Protein AF-A0A855X4G8-F1 (afdb_monomer_lite)

Secondary structure (DSSP, 8-state):
-----------------------HHHHHHHTT-THHHHHHHHHHHIIIIITTTT-HHHHHHTHHHHHHHHHHHHH-----S-HHHHHHHHHHHHHHHHHHHHHHHHHHTT-HHHHHHHHHHHHHHHHHHHHHTS----HHHHHHHHHHHHIIIIITTTT-HHHHHHHHHHHHHHHHT--GGGS-GGGGGGHHHHHHHHHHHHHHHHHHHHHHHTT-HHHHHHHHHHHHHHHHHHHHHH-

Radius of gyration: 25.94 Å; chains: 1; bounding box: 51×77×65 Å

Foldseek 3Di:
DDDDDDDDDPPPPPPPPPDPPPQLQVLLVVLVNNLLVLLCVLLVCCVVPCLVVLVLVSLLVSLVVNLVSLPCLLPDDLPALAPVLSVQLVVLNVVLNVLSVQSSVCSVVSPSVSSNVSSVVNVVSSSSNSNSSHADDQPLLVQLLVLLCCLQVPCLVVVNLVSNLVSLVVNLVSLVPPALVSDDPQCVVVSVVCHVLSVVLNVLSVVLNVCSVVVVSVVNNVSSVVSNVSSVVCSSHGD

Structure (mmCIF, N/CA/C/O backbone):
data_AF-A0A855X4G8-F1
#
_entry.id   AF-A0A855X4G8-F1
#
loop_
_atom_site.group_PDB
_atom_site.id
_atom_site.type_symbol
_atom_site.label_atom_id
_atom_site.label_alt_id
_atom_site.label_comp_id
_atom_site.label_asym_id
_atom_site.label_entity_id
_atom_site.label_seq_id
_atom_site.pdbx_PDB_ins_code
_atom_site.Cartn_x
_atom_site.Cartn_y
_atom_site.Cartn_z
_atom_site.occupancy
_atom_site.B_iso_or_equiv
_atom_site.auth_seq_id
_atom_site.auth_comp_id
_atom_site.auth_asym_id
_atom_site.auth_atom_id
_atom_site.pdbx_PDB_model_num
ATOM 1 N N . MET A 1 1 ? -26.603 -63.959 -27.723 1.00 39.19 1 MET A N 1
ATOM 2 C CA . MET A 1 1 ? -25.574 -63.140 -28.404 1.00 39.19 1 MET A CA 1
ATOM 3 C C . MET A 1 1 ? -25.451 -61.810 -27.677 1.00 39.19 1 MET A C 1
ATOM 5 O O . MET A 1 1 ? -26.464 -61.212 -27.346 1.00 39.19 1 MET A O 1
ATOM 9 N N . ARG A 1 2 ? -24.208 -61.432 -27.360 1.00 42.81 2 ARG A N 1
ATOM 10 C CA . ARG A 1 2 ? -23.776 -60.269 -26.569 1.00 42.81 2 ARG A CA 1
ATOM 11 C C . ARG A 1 2 ? -24.293 -58.938 -27.126 1.00 42.81 2 ARG A C 1
ATOM 13 O O . ARG A 1 2 ? -24.128 -58.702 -28.318 1.00 42.81 2 ARG A O 1
ATOM 20 N N . LYS A 1 3 ? -24.734 -58.032 -26.250 1.00 38.62 3 LYS A N 1
ATOM 21 C CA . LYS A 1 3 ? -24.517 -56.584 -26.410 1.00 38.62 3 LYS A CA 1
ATOM 22 C C . LYS A 1 3 ? -24.150 -55.987 -25.047 1.00 38.62 3 LYS A C 1
ATOM 24 O O . LYS A 1 3 ? -25.019 -55.711 -24.230 1.00 38.62 3 LYS A O 1
ATOM 29 N N . LEU A 1 4 ? -22.841 -55.872 -24.805 1.00 41.84 4 LEU A N 1
ATOM 30 C CA . LEU A 1 4 ? -22.279 -54.967 -23.802 1.00 41.84 4 LEU A CA 1
ATOM 31 C C . LEU A 1 4 ? -22.589 -53.539 -24.265 1.00 41.84 4 LEU A C 1
ATOM 33 O O . LEU A 1 4 ? -22.224 -53.177 -25.381 1.00 41.84 4 LEU A O 1
ATOM 37 N N . VAL A 1 5 ? -23.223 -52.739 -23.416 1.00 51.28 5 VAL A N 1
ATOM 38 C CA . VAL A 1 5 ? -23.283 -51.284 -23.583 1.00 51.28 5 VAL A CA 1
ATOM 39 C C . VAL A 1 5 ? -22.256 -50.706 -22.614 1.00 51.28 5 VAL A C 1
ATOM 41 O O . VAL A 1 5 ? -22.483 -50.685 -21.407 1.00 51.28 5 VAL A O 1
ATOM 44 N N . LEU A 1 6 ? -21.089 -50.319 -23.138 1.00 42.28 6 LEU A N 1
ATOM 45 C CA . LEU A 1 6 ? -20.114 -49.509 -22.409 1.00 42.28 6 LEU A CA 1
ATOM 46 C C . LEU A 1 6 ? -20.655 -48.078 -22.328 1.00 42.28 6 LEU A C 1
ATOM 48 O O . LEU A 1 6 ? -20.776 -47.405 -23.350 1.00 42.28 6 LEU A O 1
ATOM 52 N N . LEU A 1 7 ? -20.953 -47.612 -21.117 1.00 48.22 7 LEU A N 1
ATOM 53 C CA . LEU A 1 7 ? -21.165 -46.198 -20.831 1.00 48.22 7 LEU A CA 1
ATOM 54 C C . LEU A 1 7 ? -19.794 -45.584 -20.514 1.00 48.22 7 LEU A C 1
ATOM 56 O O . LEU A 1 7 ? -19.242 -45.795 -19.435 1.00 48.22 7 LEU A O 1
ATOM 60 N N . ALA A 1 8 ? -19.212 -44.879 -21.481 1.00 46.09 8 ALA A N 1
ATOM 61 C CA . ALA A 1 8 ? -18.006 -44.089 -21.276 1.00 46.09 8 ALA A CA 1
ATOM 62 C C . ALA A 1 8 ? -18.388 -42.776 -20.575 1.00 46.09 8 ALA A C 1
ATOM 64 O O . ALA A 1 8 ? -19.015 -41.904 -21.175 1.00 46.09 8 ALA A O 1
ATOM 65 N N . ALA A 1 9 ? -18.035 -42.648 -19.296 1.00 44.41 9 ALA A N 1
ATOM 66 C CA . ALA A 1 9 ? -18.115 -41.387 -18.572 1.00 44.41 9 ALA A CA 1
ATOM 67 C C . ALA A 1 9 ? -16.980 -40.469 -19.051 1.00 44.41 9 ALA A C 1
ATOM 69 O O . ALA A 1 9 ? -15.808 -40.703 -18.758 1.00 44.41 9 ALA A O 1
ATOM 70 N N . LEU A 1 10 ? -17.334 -39.440 -19.822 1.00 41.75 10 LEU A N 1
ATOM 71 C CA . LEU A 1 10 ? -16.424 -38.372 -20.223 1.00 41.75 10 LEU A CA 1
ATOM 72 C C . LEU A 1 10 ? -16.211 -37.446 -19.011 1.00 41.75 10 LEU A C 1
ATOM 74 O O . LEU A 1 10 ? -17.025 -36.568 -18.732 1.00 41.75 10 LEU A O 1
ATOM 78 N N . LEU A 1 11 ? -15.138 -37.674 -18.252 1.00 44.59 11 LEU A N 1
ATOM 79 C CA . LEU A 1 11 ? -14.646 -36.734 -17.245 1.00 44.59 11 LEU A CA 1
ATOM 80 C C . LEU A 1 11 ? -14.023 -35.533 -17.967 1.00 44.59 11 LEU A C 1
ATOM 82 O O . LEU A 1 11 ? -12.874 -35.577 -18.401 1.00 44.59 11 LEU A O 1
ATOM 86 N N . VAL A 1 12 ? -14.797 -34.456 -18.113 1.00 48.25 12 VAL A N 1
ATOM 87 C CA . VAL A 1 12 ? -14.265 -33.136 -18.467 1.00 48.25 12 VAL A CA 1
ATOM 88 C C . VAL A 1 12 ? -13.626 -32.564 -17.206 1.00 48.25 12 VAL A C 1
ATOM 90 O O . VAL A 1 12 ? -14.283 -31.928 -16.385 1.00 48.25 12 VAL A O 1
ATOM 93 N N . SER A 1 13 ? -12.335 -32.832 -17.026 1.00 44.34 13 SER A N 1
ATOM 94 C CA . SER A 1 13 ? -11.512 -32.113 -16.058 1.00 44.34 13 SER A CA 1
ATOM 95 C C . SER A 1 13 ? -11.349 -30.678 -16.553 1.00 44.34 13 SER A C 1
ATOM 97 O O . SER A 1 13 ? -10.473 -30.391 -17.365 1.00 44.34 13 SER A O 1
ATOM 99 N N . ALA A 1 14 ? -12.216 -29.775 -16.095 1.00 40.50 14 ALA A N 1
ATOM 100 C CA . ALA A 1 14 ? -11.976 -28.346 -16.208 1.00 40.50 14 ALA A CA 1
ATOM 101 C C . ALA A 1 14 ? -10.773 -28.009 -15.320 1.00 40.50 14 ALA A C 1
ATOM 103 O O . ALA A 1 14 ? -10.888 -27.869 -14.103 1.00 40.50 14 ALA A O 1
ATOM 104 N N . THR A 1 15 ? -9.595 -27.929 -15.930 1.00 36.56 15 THR A N 1
ATOM 105 C CA . THR A 1 15 ? -8.430 -27.297 -15.324 1.00 36.56 15 THR A CA 1
ATOM 106 C C . THR A 1 15 ? -8.747 -25.813 -15.179 1.00 36.56 15 THR A C 1
ATOM 108 O O . THR A 1 15 ? -8.580 -25.035 -16.116 1.00 36.56 15 THR A O 1
ATOM 111 N N . VAL A 1 16 ? -9.252 -25.422 -14.011 1.00 37.56 16 VAL A N 1
ATOM 112 C CA . VAL A 1 16 ? -9.180 -24.034 -13.557 1.00 37.56 16 VAL A CA 1
ATOM 113 C C . VAL A 1 16 ? -7.691 -23.720 -13.455 1.00 37.56 16 VAL A C 1
ATOM 115 O O . VAL A 1 16 ? -7.006 -24.249 -12.579 1.00 37.56 16 VAL A O 1
ATOM 118 N N . SER A 1 17 ? -7.168 -22.943 -14.405 1.00 35.62 17 SER A N 1
ATOM 119 C CA . SER A 1 17 ? -5.805 -22.423 -14.329 1.00 35.62 17 SER A CA 1
ATOM 120 C C . SER A 1 17 ? -5.660 -21.637 -13.033 1.00 35.62 17 SER A C 1
ATOM 122 O O . SER A 1 17 ? -6.221 -20.557 -12.872 1.00 35.62 17 SER A O 1
ATOM 124 N N . ALA A 1 18 ? -4.893 -22.195 -12.105 1.00 38.06 18 ALA A N 1
ATOM 125 C CA . ALA A 1 18 ? -4.377 -21.494 -10.949 1.00 38.06 18 ALA A CA 1
ATOM 126 C C . ALA A 1 18 ? -3.293 -20.510 -11.417 1.00 38.06 18 ALA A C 1
ATOM 128 O O . ALA A 1 18 ? -2.121 -20.871 -11.447 1.00 38.06 18 ALA A O 1
ATOM 129 N N . ALA A 1 19 ? -3.684 -19.300 -11.831 1.00 33.72 19 ALA A N 1
ATOM 130 C CA . ALA A 1 19 ? -2.774 -18.163 -11.994 1.00 33.72 19 ALA A CA 1
ATOM 131 C C . ALA A 1 19 ? -3.510 -16.817 -12.168 1.00 33.72 19 ALA A C 1
ATOM 133 O O . ALA A 1 19 ? -3.112 -16.020 -13.009 1.00 33.72 19 ALA A O 1
ATOM 134 N N . ASP A 1 20 ? -4.514 -16.499 -11.346 1.00 36.12 20 ASP A N 1
ATOM 135 C CA . ASP A 1 20 ? -4.817 -15.081 -11.078 1.00 36.12 20 ASP A CA 1
ATOM 136 C C . ASP A 1 20 ? -3.791 -14.568 -10.056 1.00 36.12 20 ASP A C 1
ATOM 138 O O . ASP A 1 20 ? -4.084 -14.308 -8.890 1.00 36.12 20 ASP A O 1
ATOM 142 N N . LYS A 1 21 ? -2.523 -14.471 -10.477 1.00 49.56 21 LYS A N 1
ATOM 143 C CA . LYS A 1 21 ? -1.592 -13.564 -9.803 1.00 49.56 21 LYS A CA 1
ATOM 144 C C . LYS A 1 21 ? -2.014 -12.169 -10.233 1.00 49.56 21 LYS A C 1
ATOM 146 O O . LYS A 1 21 ? -1.670 -11.731 -11.325 1.00 49.56 21 LYS A O 1
ATOM 151 N N . GLN A 1 22 ? -2.820 -11.526 -9.397 1.00 66.31 22 GLN A N 1
ATOM 152 C CA . GLN A 1 22 ? -3.299 -10.169 -9.625 1.00 66.31 22 GLN A CA 1
ATOM 153 C C . GLN A 1 22 ? -2.109 -9.263 -9.963 1.00 66.31 22 GLN A C 1
ATOM 155 O O . GLN A 1 22 ? -1.150 -9.186 -9.192 1.00 66.31 22 GLN A O 1
ATOM 160 N N . CYS A 1 23 ? -2.132 -8.637 -11.141 1.00 79.94 23 CYS A N 1
ATOM 161 C CA . CYS A 1 23 ? -1.013 -7.827 -11.602 1.00 79.94 23 CYS A CA 1
ATOM 162 C C . CYS A 1 23 ? -0.837 -6.612 -10.670 1.00 79.94 23 CYS A C 1
ATOM 164 O O . CYS A 1 23 ? -1.822 -5.910 -10.408 1.00 79.94 23 CYS A O 1
ATOM 166 N N . PRO A 1 24 ? 0.386 -6.301 -10.194 1.00 83.62 24 PRO A N 1
ATOM 167 C CA . PRO A 1 24 ? 0.623 -5.133 -9.344 1.00 83.62 24 PRO A CA 1
ATOM 168 C C . PRO A 1 24 ? 0.144 -3.807 -9.956 1.00 83.62 24 PRO A C 1
ATOM 170 O O . PRO A 1 24 ? -0.175 -2.874 -9.218 1.00 83.62 24 PRO A O 1
ATOM 173 N N . SER A 1 25 ? 0.047 -3.711 -11.290 1.00 86.56 25 SER A N 1
ATOM 174 C CA . SER A 1 25 ? -0.511 -2.533 -11.964 1.00 86.56 25 SER A CA 1
ATOM 175 C C . SER A 1 25 ? -1.972 -2.279 -11.630 1.00 86.56 25 SER A C 1
ATOM 177 O O . SER A 1 25 ? -2.370 -1.129 -11.438 1.00 86.56 25 SER A O 1
ATOM 179 N N . ASP A 1 26 ? -2.764 -3.343 -11.557 1.00 84.69 26 ASP A N 1
ATOM 180 C CA . ASP A 1 26 ? -4.215 -3.254 -11.418 1.00 84.69 26 ASP A CA 1
ATOM 181 C C . ASP A 1 26 ? -4.573 -2.872 -9.984 1.00 84.69 26 ASP A C 1
ATOM 183 O O . ASP A 1 26 ? -5.440 -2.032 -9.744 1.00 84.69 26 ASP A O 1
ATOM 187 N N . GLU A 1 27 ? -3.832 -3.418 -9.022 1.00 82.88 27 GLU A N 1
ATOM 188 C CA . GLU A 1 27 ? -3.928 -3.035 -7.616 1.00 82.88 27 GLU A CA 1
ATOM 189 C C . GLU A 1 27 ? -3.458 -1.598 -7.376 1.00 82.88 27 GLU A C 1
ATOM 191 O O . GLU A 1 27 ? -4.126 -0.837 -6.671 1.00 82.88 27 GLU A O 1
ATOM 196 N N . ALA A 1 28 ? -2.361 -1.176 -8.011 1.00 85.19 28 ALA A N 1
ATOM 197 C CA . ALA A 1 28 ? -1.915 0.212 -7.946 1.00 85.19 28 ALA A CA 1
ATOM 198 C C . ALA A 1 28 ? -2.982 1.169 -8.510 1.00 85.19 28 ALA A C 1
ATOM 200 O O . ALA A 1 28 ? -3.261 2.211 -7.910 1.00 85.19 28 ALA A O 1
ATOM 201 N N . ALA A 1 29 ? -3.638 0.807 -9.617 1.00 85.50 29 ALA A N 1
ATOM 202 C CA . ALA A 1 29 ? -4.724 1.597 -10.189 1.00 85.50 29 ALA A CA 1
ATOM 203 C C . ALA A 1 29 ? -5.936 1.699 -9.247 1.00 85.50 29 ALA A C 1
ATOM 205 O O . ALA A 1 29 ? -6.449 2.803 -9.046 1.00 85.50 29 ALA A O 1
ATOM 206 N N . LYS A 1 30 ? -6.349 0.595 -8.605 1.00 82.19 30 LYS A N 1
ATOM 207 C CA . LYS A 1 30 ? -7.412 0.598 -7.577 1.00 82.19 30 LYS A CA 1
ATOM 208 C C . LYS A 1 30 ? -7.059 1.478 -6.376 1.00 82.19 30 LYS A C 1
ATOM 210 O O . LYS A 1 30 ? -7.939 2.123 -5.813 1.00 82.19 30 LYS A O 1
ATOM 215 N N . ALA A 1 31 ? -5.774 1.569 -6.032 1.00 79.19 31 ALA A N 1
ATOM 216 C CA . ALA A 1 31 ? -5.254 2.473 -5.008 1.00 79.19 31 ALA A CA 1
ATOM 217 C C . ALA A 1 31 ? -5.134 3.946 -5.470 1.00 79.19 31 ALA A C 1
ATOM 219 O O . ALA A 1 31 ? -4.582 4.778 -4.748 1.00 79.19 31 ALA A O 1
ATOM 220 N N . GLY A 1 32 ? -5.641 4.292 -6.659 1.00 82.44 32 GLY A N 1
ATOM 221 C CA . GLY A 1 32 ? -5.622 5.651 -7.206 1.00 82.44 32 GLY A CA 1
ATOM 222 C C . GLY A 1 32 ? -4.329 6.031 -7.935 1.00 82.44 32 GLY A C 1
ATOM 223 O O . GLY A 1 32 ? -4.154 7.197 -8.282 1.00 82.44 32 GLY A O 1
ATOM 224 N N . MET A 1 33 ? -3.437 5.072 -8.198 1.00 87.19 33 MET A N 1
ATOM 225 C CA . MET A 1 33 ? -2.152 5.266 -8.885 1.00 87.19 33 MET A CA 1
ATOM 226 C C . MET A 1 33 ? -2.242 4.823 -10.356 1.00 87.19 33 MET A C 1
ATOM 228 O O . MET A 1 33 ? -1.408 4.065 -10.853 1.00 87.19 33 MET A O 1
ATOM 232 N N . SER A 1 34 ? -3.269 5.298 -11.071 1.00 89.75 34 SER A N 1
ATOM 233 C CA . SER A 1 34 ? -3.576 4.895 -12.456 1.00 89.75 34 SER A CA 1
ATOM 234 C C . SER A 1 34 ? -2.446 5.069 -13.489 1.00 89.75 34 SER A C 1
ATOM 236 O O . SER A 1 34 ? -2.407 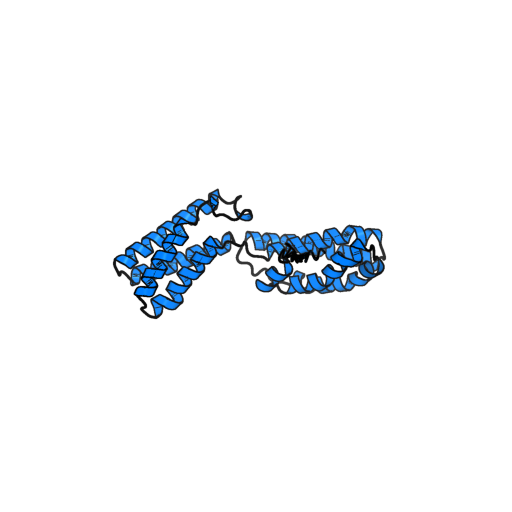4.263 -14.421 1.00 89.75 34 SER A O 1
ATOM 238 N N . PRO A 1 35 ? -1.476 6.005 -13.350 1.00 94.31 35 PRO A N 1
ATOM 239 C CA . PRO A 1 35 ? -0.315 6.057 -14.243 1.00 94.31 35 PRO A CA 1
ATOM 240 C C . PRO A 1 35 ? 0.503 4.761 -14.321 1.00 94.31 35 PRO A C 1
ATOM 242 O O . PRO A 1 35 ? 1.119 4.499 -15.349 1.00 94.31 35 PRO A O 1
ATOM 245 N N . ILE A 1 36 ? 0.507 3.942 -13.261 1.00 94.50 36 ILE A N 1
ATOM 246 C CA . ILE A 1 36 ? 1.210 2.651 -13.248 1.00 94.50 36 ILE A CA 1
ATOM 247 C C . ILE A 1 36 ? 0.586 1.680 -14.262 1.00 94.50 36 ILE A C 1
ATOM 249 O O . ILE A 1 36 ? 1.315 1.041 -15.017 1.00 94.50 36 ILE A O 1
ATOM 253 N N . ALA A 1 37 ? -0.747 1.614 -14.340 1.00 92.62 37 ALA A N 1
ATOM 254 C CA . ALA A 1 37 ? -1.442 0.783 -15.326 1.00 92.62 37 ALA A CA 1
ATOM 255 C C . ALA A 1 37 ? -1.180 1.249 -16.765 1.00 92.62 37 ALA A C 1
ATOM 257 O O . ALA A 1 37 ? -0.878 0.428 -17.624 1.00 92.62 37 ALA A O 1
ATOM 258 N N . GLY A 1 38 ? -1.172 2.564 -17.010 1.00 94.31 38 GLY A N 1
ATOM 259 C CA . GLY A 1 38 ? -0.862 3.106 -18.338 1.00 94.31 38 GLY A CA 1
ATOM 260 C C . GLY A 1 38 ? 0.559 2.782 -18.821 1.00 94.31 38 GLY A C 1
ATOM 261 O O . GLY A 1 38 ? 0.782 2.606 -20.015 1.00 94.31 38 GLY A O 1
ATOM 262 N N . PHE A 1 39 ? 1.532 2.651 -17.914 1.00 97.12 39 PHE A N 1
ATOM 263 C CA . PHE A 1 39 ? 2.854 2.141 -18.290 1.00 97.12 39 PHE A CA 1
ATOM 264 C C . PHE A 1 39 ? 2.827 0.639 -18.589 1.00 97.12 39 PHE A C 1
ATOM 266 O O . PHE A 1 39 ? 3.491 0.190 -19.526 1.00 97.12 39 PHE A O 1
ATOM 273 N N . HIS A 1 40 ? 2.043 -0.132 -17.826 1.00 96.38 40 HIS A N 1
ATOM 274 C CA . HIS A 1 40 ? 1.904 -1.568 -18.047 1.00 96.38 40 HIS A CA 1
ATOM 275 C C . HIS A 1 40 ? 1.389 -1.883 -19.459 1.00 96.38 40 HIS A C 1
ATOM 277 O O . HIS A 1 40 ? 1.939 -2.755 -20.122 1.00 96.38 40 HIS A O 1
ATOM 283 N N . GLU A 1 41 ? 0.422 -1.111 -19.963 1.00 95.88 41 GLU A N 1
ATOM 284 C CA . GLU A 1 41 ? -0.117 -1.244 -21.327 1.00 95.88 41 GLU A CA 1
ATOM 285 C C . GLU A 1 41 ? 0.964 -1.169 -22.423 1.00 95.88 41 GLU A C 1
ATOM 287 O O . GLU A 1 41 ? 0.833 -1.809 -23.467 1.00 95.88 41 GLU A O 1
ATOM 292 N N . VAL A 1 42 ? 2.050 -0.424 -22.185 1.00 97.19 42 VAL A N 1
ATOM 293 C CA . VAL A 1 42 ? 3.175 -0.288 -23.123 1.00 97.19 42 VAL A CA 1
ATOM 294 C C . VAL A 1 42 ? 4.213 -1.393 -22.931 1.00 97.19 42 VAL A C 1
ATOM 296 O O . VAL A 1 42 ? 4.702 -1.950 -23.912 1.00 97.19 42 VAL A O 1
ATOM 299 N N . ILE A 1 43 ? 4.573 -1.722 -21.687 1.00 96.94 43 ILE A N 1
ATOM 300 C CA . ILE A 1 43 ? 5.652 -2.683 -21.404 1.00 96.94 43 ILE A CA 1
ATOM 301 C C . ILE A 1 43 ? 5.195 -4.145 -21.514 1.00 96.94 43 ILE A C 1
ATOM 303 O O . ILE A 1 43 ? 5.996 -4.993 -21.901 1.00 96.94 43 ILE A O 1
ATOM 307 N N . ALA A 1 44 ? 3.923 -4.449 -21.238 1.00 95.88 44 ALA A N 1
ATOM 308 C CA . ALA A 1 44 ? 3.362 -5.800 -21.285 1.00 95.88 44 ALA A CA 1
ATOM 309 C C . ALA A 1 44 ? 3.560 -6.499 -22.642 1.00 95.88 44 ALA A C 1
ATOM 311 O O . ALA A 1 44 ? 4.103 -7.604 -22.649 1.00 95.88 44 ALA A O 1
ATOM 312 N N . PRO A 1 45 ? 3.203 -5.907 -23.804 1.00 97.38 45 PRO A N 1
ATOM 313 C CA . PRO A 1 45 ? 3.455 -6.550 -25.095 1.00 97.38 45 PRO A CA 1
ATOM 314 C C . PRO A 1 45 ? 4.952 -6.696 -25.404 1.00 97.38 45 PRO A C 1
ATOM 316 O O . PRO A 1 45 ? 5.347 -7.625 -26.111 1.00 97.38 45 PRO A O 1
ATOM 319 N N . LEU A 1 46 ? 5.809 -5.824 -24.861 1.00 97.56 46 LEU A N 1
ATOM 320 C CA . LEU A 1 46 ? 7.256 -5.973 -25.012 1.00 97.56 46 LEU A CA 1
ATOM 321 C C . LEU A 1 46 ? 7.770 -7.161 -24.202 1.00 97.56 46 LEU A C 1
ATOM 323 O O . LEU A 1 46 ? 8.549 -7.953 -24.716 1.00 97.56 46 LEU A O 1
ATOM 327 N N . TRP A 1 47 ? 7.316 -7.301 -22.961 1.00 97.62 47 TRP A N 1
ATOM 328 C CA . TRP A 1 47 ? 7.762 -8.346 -22.049 1.00 97.62 47 TRP A CA 1
ATOM 329 C C . TRP A 1 47 ? 7.184 -9.724 -22.386 1.00 97.62 47 TRP A C 1
ATOM 331 O O . TRP A 1 47 ? 7.923 -10.699 -22.485 1.00 97.62 47 TRP A O 1
ATOM 341 N N . HIS A 1 48 ? 5.873 -9.810 -22.607 1.00 94.75 48 HIS A N 1
ATOM 342 C CA . HIS A 1 48 ? 5.180 -11.084 -22.795 1.00 94.75 48 HIS A CA 1
ATOM 343 C C . HIS A 1 48 ? 5.227 -11.615 -24.232 1.00 94.75 48 HIS A C 1
ATOM 345 O O . HIS A 1 48 ? 4.936 -12.791 -24.433 1.00 94.75 48 HIS A O 1
ATOM 351 N N . ALA A 1 49 ? 5.586 -10.784 -25.218 1.00 97.31 49 ALA A N 1
ATOM 352 C CA . ALA A 1 49 ? 5.671 -11.199 -26.621 1.00 97.31 49 ALA A CA 1
ATOM 353 C C . ALA A 1 49 ? 7.007 -10.821 -27.276 1.00 97.31 49 ALA A C 1
ATOM 355 O O . ALA A 1 49 ? 7.759 -11.700 -27.687 1.00 97.31 49 ALA A O 1
ATOM 356 N N . ALA A 1 50 ? 7.362 -9.533 -27.350 1.00 97.88 50 ALA A N 1
ATOM 357 C CA . ALA A 1 50 ? 8.543 -9.129 -28.123 1.00 97.88 50 ALA A CA 1
ATOM 358 C C . ALA A 1 50 ? 9.867 -9.684 -27.564 1.00 97.88 50 ALA A C 1
ATOM 360 O O . ALA A 1 50 ? 10.755 -10.039 -28.336 1.00 97.88 50 ALA A O 1
ATOM 361 N N . TYR A 1 51 ? 10.006 -9.757 -26.241 1.00 97.62 51 TYR A N 1
ATOM 362 C CA . TYR A 1 51 ? 11.187 -10.286 -25.567 1.00 97.62 51 TYR A CA 1
ATOM 363 C C . TYR A 1 51 ? 11.403 -11.787 -25.825 1.00 97.62 51 TYR A C 1
ATOM 365 O O . TYR A 1 51 ? 12.463 -12.117 -26.362 1.00 97.62 51 TYR A O 1
ATOM 373 N N . PRO A 1 52 ? 10.444 -12.695 -25.526 1.00 97.81 52 PRO A N 1
ATOM 374 C CA . PRO A 1 52 ? 10.623 -14.127 -25.780 1.00 97.81 52 PRO A CA 1
ATOM 375 C C . PRO A 1 52 ? 10.799 -14.446 -27.269 1.00 97.81 52 PRO A C 1
ATOM 377 O O . PRO A 1 52 ? 11.610 -15.305 -27.612 1.00 97.81 52 PRO A O 1
ATOM 380 N N . ASP A 1 53 ? 10.131 -13.705 -28.158 1.00 98.25 53 ASP A N 1
ATOM 381 C CA . ASP A 1 53 ? 10.268 -13.879 -29.610 1.00 98.25 53 ASP A CA 1
ATOM 382 C C . ASP A 1 53 ? 11.541 -13.234 -30.174 1.00 98.25 53 ASP A C 1
ATOM 384 O O . ASP A 1 53 ? 11.807 -13.306 -31.375 1.00 98.25 53 ASP A O 1
ATOM 388 N N . THR A 1 54 ? 12.345 -12.578 -29.329 1.00 98.06 54 THR A N 1
ATOM 389 C CA . THR A 1 54 ? 13.562 -11.872 -29.748 1.00 98.06 54 THR A CA 1
ATOM 390 C C . THR A 1 54 ? 13.269 -10.821 -30.841 1.00 98.06 54 THR A C 1
ATOM 392 O O . THR A 1 54 ? 14.080 -10.520 -31.720 1.00 98.06 54 THR A O 1
ATOM 395 N N . ASN A 1 55 ? 12.077 -10.219 -30.792 1.00 98.31 55 ASN A N 1
ATOM 396 C CA . ASN A 1 55 ? 11.604 -9.226 -31.748 1.00 98.31 55 ASN A CA 1
ATOM 397 C C . ASN A 1 55 ? 12.241 -7.856 -31.466 1.00 98.31 55 ASN A C 1
ATOM 399 O O . ASN A 1 55 ? 11.643 -6.948 -30.881 1.00 98.31 55 ASN A O 1
ATOM 403 N N . TYR A 1 56 ? 13.497 -7.710 -31.892 1.00 98.25 56 TYR A N 1
ATOM 404 C CA . TYR A 1 56 ? 14.269 -6.481 -31.724 1.00 98.25 56 TYR A CA 1
ATOM 405 C C . TYR A 1 56 ? 13.627 -5.267 -32.391 1.00 98.25 56 TYR A C 1
ATOM 407 O O . TYR A 1 56 ? 13.802 -4.159 -31.900 1.00 98.25 56 TYR A O 1
ATOM 415 N N . GLU A 1 57 ? 12.905 -5.447 -33.497 1.00 98.31 57 GLU A N 1
ATOM 416 C CA . GLU A 1 57 ? 12.237 -4.334 -34.172 1.00 98.31 57 GLU A CA 1
ATOM 417 C C . GLU A 1 57 ? 11.154 -3.729 -33.275 1.00 98.31 57 GLU A C 1
ATOM 419 O O . GLU A 1 57 ? 11.144 -2.516 -33.060 1.00 98.31 57 GLU A O 1
ATOM 424 N N . ALA A 1 58 ? 10.300 -4.572 -32.687 1.00 98.19 58 ALA A N 1
ATOM 425 C CA . ALA A 1 58 ? 9.279 -4.133 -31.744 1.00 98.19 58 ALA A CA 1
ATOM 426 C C . ALA A 1 58 ? 9.897 -3.466 -30.505 1.00 98.19 58 ALA A C 1
ATOM 428 O O . ALA A 1 58 ? 9.468 -2.379 -30.120 1.00 98.19 58 ALA A O 1
ATOM 429 N N . MET A 1 59 ? 10.947 -4.066 -29.927 1.00 98.44 59 MET A N 1
ATOM 430 C CA . MET A 1 59 ? 11.657 -3.495 -28.774 1.00 98.44 59 MET A CA 1
ATOM 431 C C . MET A 1 59 ? 12.267 -2.120 -29.089 1.00 98.44 59 MET A C 1
ATOM 433 O O . MET A 1 59 ? 12.047 -1.162 -28.354 1.00 98.44 59 MET A O 1
ATOM 437 N N . LEU A 1 60 ? 12.992 -1.987 -30.205 1.00 98.44 60 LEU A N 1
ATOM 438 C CA . LEU A 1 60 ? 13.606 -0.719 -30.616 1.00 98.44 60 LEU A CA 1
ATOM 439 C C . LEU A 1 60 ? 12.553 0.361 -30.898 1.00 98.44 60 LEU A C 1
ATOM 441 O O . LEU A 1 60 ? 12.723 1.516 -30.506 1.00 98.44 60 LEU A O 1
ATOM 445 N N . LYS A 1 61 ? 11.456 -0.002 -31.571 1.00 98.06 61 LYS A N 1
ATOM 446 C CA . LYS A 1 61 ? 10.395 0.942 -31.938 1.00 98.06 61 LYS A CA 1
ATOM 447 C C . LYS A 1 61 ? 9.666 1.507 -30.720 1.00 98.06 61 LYS A C 1
ATOM 449 O O . LYS A 1 61 ? 9.197 2.639 -30.781 1.00 98.06 61 LYS A O 1
ATOM 454 N N . ALA A 1 62 ? 9.599 0.757 -29.623 1.00 97.44 62 ALA A N 1
ATOM 455 C CA . ALA A 1 62 ? 8.847 1.150 -28.438 1.00 97.44 62 ALA A CA 1
ATOM 456 C C . ALA A 1 62 ? 9.551 2.179 -27.536 1.00 97.44 62 ALA A C 1
ATOM 458 O O . ALA A 1 62 ? 8.920 2.720 -26.631 1.00 97.44 62 ALA A O 1
ATOM 459 N N . GLY A 1 63 ? 10.833 2.489 -27.766 1.00 97.00 63 GLY A N 1
ATOM 460 C CA . GLY A 1 63 ? 11.599 3.430 -26.937 1.00 97.00 63 GLY A CA 1
ATOM 461 C C . GLY A 1 63 ? 10.894 4.770 -26.644 1.00 97.00 63 GLY A C 1
ATOM 462 O O . GLY A 1 63 ? 10.819 5.152 -25.474 1.00 97.00 63 GLY A O 1
ATOM 463 N N . PRO A 1 64 ? 10.348 5.481 -27.654 1.00 97.25 64 PRO A N 1
ATOM 464 C CA . PRO A 1 64 ? 9.587 6.713 -27.435 1.00 97.25 64 PRO A CA 1
ATOM 465 C C . PRO A 1 64 ? 8.313 6.516 -26.603 1.00 97.25 64 PRO A C 1
ATOM 467 O O . PRO A 1 64 ? 8.000 7.363 -25.766 1.00 97.25 64 PRO A O 1
ATOM 470 N N . ASP A 1 65 ? 7.597 5.407 -26.800 1.00 98.00 65 ASP A N 1
ATOM 471 C CA . ASP A 1 65 ? 6.355 5.115 -26.076 1.00 98.00 65 ASP A CA 1
ATOM 472 C C . ASP A 1 65 ? 6.634 4.778 -24.609 1.00 98.00 65 ASP A C 1
ATOM 474 O O . ASP A 1 65 ? 5.930 5.264 -23.726 1.00 98.00 65 ASP A O 1
ATOM 478 N N . VAL A 1 66 ? 7.715 4.042 -24.331 1.00 98.06 66 VAL A N 1
ATOM 479 C CA . VAL A 1 66 ? 8.201 3.767 -22.970 1.00 98.06 66 VAL A CA 1
ATOM 480 C C . VAL A 1 66 ? 8.551 5.0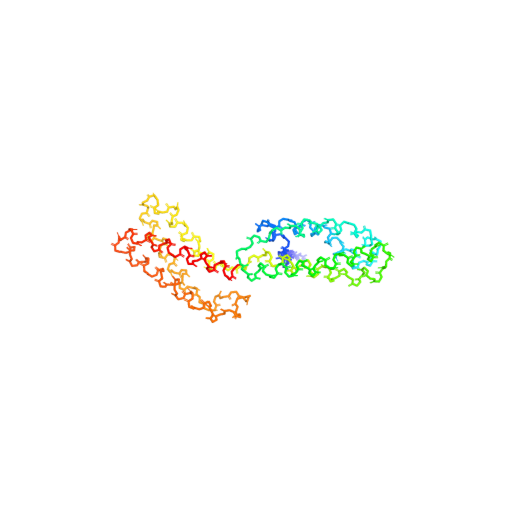69 -22.239 1.00 98.06 66 VAL A C 1
ATOM 482 O O . VAL A 1 66 ? 8.128 5.283 -21.102 1.00 98.06 66 VAL A O 1
ATOM 485 N N . GLU A 1 67 ? 9.295 5.972 -22.884 1.00 97.00 67 GLU A N 1
ATOM 486 C CA . GLU A 1 67 ? 9.672 7.263 -22.293 1.00 97.00 67 GLU A CA 1
ATOM 487 C C . GLU A 1 67 ? 8.444 8.154 -22.042 1.00 97.00 67 GLU A C 1
ATOM 489 O O . GLU A 1 67 ? 8.304 8.743 -20.966 1.00 97.00 67 GLU A O 1
ATOM 494 N N . LYS A 1 68 ? 7.506 8.191 -22.995 1.00 97.81 68 LYS A N 1
ATOM 495 C CA . LYS A 1 68 ? 6.242 8.924 -22.872 1.00 97.81 68 LYS A CA 1
ATOM 496 C C . LYS A 1 68 ? 5.368 8.379 -21.741 1.00 97.81 68 LYS A C 1
ATOM 498 O O . LYS A 1 68 ? 4.858 9.167 -20.944 1.00 97.81 68 LYS A O 1
ATOM 503 N N . ALA A 1 69 ? 5.206 7.060 -21.651 1.00 97.31 69 ALA A N 1
ATOM 504 C CA . ALA A 1 69 ? 4.375 6.413 -20.638 1.00 97.31 69 ALA A CA 1
ATOM 505 C C . ALA A 1 69 ? 4.923 6.608 -19.216 1.00 97.31 69 ALA A C 1
ATOM 507 O O . ALA A 1 69 ? 4.158 6.657 -18.255 1.00 97.31 69 ALA A O 1
ATOM 508 N N . PHE A 1 70 ? 6.240 6.781 -19.066 1.00 98.19 70 PHE A N 1
ATOM 509 C CA . PHE A 1 70 ? 6.845 7.070 -17.766 1.00 98.19 70 PHE A CA 1
ATOM 510 C C . PHE A 1 70 ? 6.600 8.509 -17.279 1.00 98.19 70 PHE A C 1
ATOM 512 O O . PHE A 1 70 ? 6.607 8.754 -16.072 1.00 98.19 70 PHE A O 1
ATOM 519 N N . GLY A 1 71 ? 6.364 9.470 -18.180 1.00 97.19 71 GLY A N 1
ATOM 520 C CA . GLY A 1 71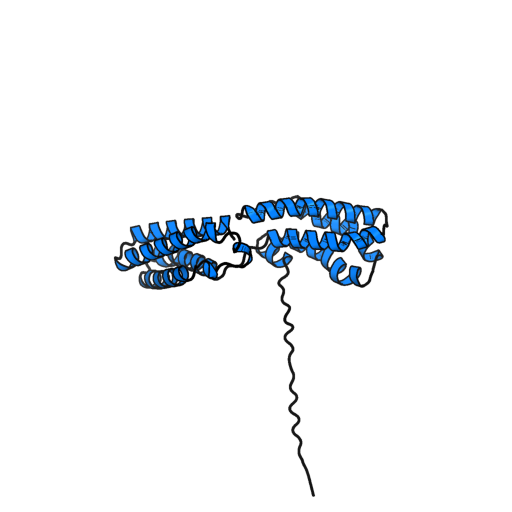 ? 6.178 10.887 -17.834 1.00 97.19 71 GLY A CA 1
ATOM 521 C C . GLY A 1 71 ? 5.157 11.130 -16.706 1.00 97.19 71 GLY A C 1
ATOM 522 O O . GLY A 1 71 ? 5.501 11.772 -15.709 1.00 97.19 71 GLY A O 1
ATOM 523 N N . PRO A 1 72 ? 3.934 10.576 -16.795 1.00 96.44 72 PRO A N 1
ATOM 524 C CA . PRO A 1 72 ? 2.945 10.647 -15.720 1.00 96.44 72 PRO A CA 1
ATOM 525 C C . PRO A 1 72 ? 3.413 10.041 -14.386 1.00 96.44 72 PRO A C 1
ATOM 527 O O . PRO A 1 72 ? 3.142 10.614 -13.333 1.00 96.44 72 PRO A O 1
ATOM 530 N N . ILE A 1 73 ? 4.158 8.928 -14.402 1.00 96.25 73 ILE A N 1
ATOM 531 C CA . ILE A 1 73 ? 4.701 8.294 -13.184 1.00 96.25 73 ILE A CA 1
ATOM 532 C C . ILE A 1 73 ? 5.757 9.197 -12.532 1.00 96.25 73 ILE A C 1
ATOM 534 O O . ILE A 1 73 ? 5.765 9.369 -11.308 1.00 96.25 73 ILE A O 1
ATOM 538 N N . ALA A 1 74 ? 6.625 9.811 -13.341 1.00 95.12 74 ALA A N 1
ATOM 539 C CA . ALA A 1 74 ? 7.666 10.722 -12.874 1.00 95.12 74 ALA A CA 1
ATOM 540 C C . ALA A 1 74 ? 7.089 11.922 -12.105 1.00 95.12 74 ALA A C 1
ATOM 542 O O . ALA A 1 74 ? 7.623 12.292 -11.060 1.00 95.12 74 ALA A O 1
ATOM 543 N N . GLY A 1 75 ? 5.987 12.496 -12.601 1.00 89.88 75 GLY A N 1
ATOM 544 C CA . GLY A 1 75 ? 5.306 13.644 -11.992 1.00 89.88 75 GLY A CA 1
ATOM 545 C C . GLY A 1 75 ? 4.286 13.294 -10.904 1.00 89.88 75 GLY A C 1
ATOM 546 O O . GLY A 1 75 ? 3.756 14.193 -10.258 1.00 89.88 75 GLY A O 1
ATOM 547 N N . MET A 1 76 ? 3.993 12.009 -10.692 1.00 90.69 76 MET A N 1
ATOM 548 C CA . MET A 1 76 ? 2.945 11.576 -9.770 1.00 90.69 76 MET A CA 1
ATOM 549 C C . MET A 1 76 ? 3.272 11.926 -8.311 1.00 90.69 76 MET A C 1
ATOM 551 O O . MET A 1 76 ? 4.384 11.704 -7.822 1.00 90.69 76 MET A O 1
ATOM 555 N N . GLU A 1 77 ? 2.278 12.423 -7.579 1.00 86.75 77 GLU A N 1
ATOM 556 C CA . GLU A 1 77 ? 2.386 12.615 -6.135 1.00 86.75 77 GLU A CA 1
ATOM 557 C C . GLU A 1 77 ? 2.288 11.279 -5.396 1.00 86.75 77 GLU A C 1
ATOM 559 O O . GLU A 1 77 ? 1.370 10.487 -5.604 1.00 86.75 77 GLU A O 1
ATOM 564 N N . ALA A 1 78 ? 3.200 11.050 -4.456 1.00 85.69 78 ALA A N 1
ATOM 565 C CA . ALA A 1 78 ? 3.173 9.873 -3.600 1.00 85.69 78 ALA A CA 1
ATOM 566 C C . ALA A 1 78 ? 2.174 10.071 -2.440 1.00 85.69 78 ALA A C 1
ATOM 568 O O . ALA A 1 78 ? 2.565 10.416 -1.321 1.00 85.69 78 ALA A O 1
ATOM 569 N N . ARG A 1 79 ? 0.877 9.867 -2.718 1.00 82.94 79 ARG A N 1
ATOM 570 C CA . ARG A 1 79 ? -0.247 10.049 -1.767 1.00 82.94 79 ARG A CA 1
ATOM 571 C C . ARG A 1 79 ? -0.430 8.902 -0.761 1.00 82.94 79 ARG A C 1
ATOM 573 O O . ARG A 1 79 ? -1.413 8.872 -0.026 1.00 82.94 79 ARG A O 1
ATOM 580 N N . MET A 1 80 ? 0.513 7.963 -0.714 1.00 86.44 80 MET A N 1
ATOM 581 C CA . MET A 1 80 ? 0.513 6.856 0.242 1.00 86.44 80 MET A CA 1
ATOM 582 C C . MET A 1 80 ? 0.682 7.386 1.670 1.00 86.44 80 MET A C 1
ATOM 584 O O . MET A 1 80 ? 1.592 8.175 1.936 1.00 86.44 80 MET A O 1
ATOM 588 N N . LYS A 1 81 ? -0.187 6.932 2.580 1.00 83.50 81 LYS A N 1
ATOM 589 C CA . LYS A 1 81 ? -0.070 7.216 4.019 1.00 83.50 81 LYS A CA 1
ATOM 590 C C . LYS A 1 81 ? 1.099 6.451 4.639 1.00 83.50 81 LYS A C 1
ATOM 592 O O . LYS A 1 81 ? 1.853 7.029 5.409 1.00 83.50 81 LYS A O 1
ATOM 597 N N . ASN A 1 82 ? 1.287 5.206 4.199 1.00 87.19 82 ASN A N 1
ATOM 598 C CA . ASN A 1 82 ? 2.407 4.359 4.580 1.00 87.19 82 ASN A CA 1
ATOM 599 C C . ASN A 1 82 ? 3.761 4.969 4.239 1.00 87.19 82 ASN A C 1
ATOM 601 O O . ASN A 1 82 ? 4.132 5.060 3.067 1.00 87.19 82 ASN A O 1
ATOM 605 N N . VAL A 1 83 ? 4.508 5.356 5.273 1.00 85.19 83 VAL A N 1
ATOM 606 C CA . VAL A 1 83 ? 5.813 6.015 5.130 1.00 85.19 83 VAL A CA 1
ATOM 607 C C . VAL A 1 83 ? 6.829 5.097 4.450 1.00 85.19 83 VAL A C 1
ATOM 609 O O . VAL A 1 83 ? 7.556 5.541 3.561 1.00 85.19 83 VAL A O 1
ATOM 612 N N . GLY A 1 84 ? 6.849 3.810 4.810 1.00 85.62 84 GLY A N 1
ATOM 613 C CA . GLY A 1 84 ? 7.769 2.830 4.228 1.00 85.62 84 GLY A CA 1
ATOM 614 C C . GLY A 1 84 ? 7.498 2.597 2.743 1.00 85.62 84 GLY A C 1
ATOM 615 O O . GLY A 1 84 ? 8.408 2.682 1.921 1.00 85.62 84 GLY A O 1
ATOM 616 N N . ARG A 1 85 ? 6.232 2.390 2.375 1.00 88.62 85 ARG A N 1
ATOM 617 C CA . ARG A 1 85 ? 5.817 2.212 0.977 1.00 88.62 85 ARG A CA 1
ATOM 618 C C . ARG A 1 85 ? 6.010 3.480 0.158 1.00 88.62 85 ARG A C 1
ATOM 620 O O . ARG A 1 85 ? 6.470 3.410 -0.977 1.00 88.62 85 ARG A O 1
ATOM 627 N N . LYS A 1 86 ? 5.737 4.648 0.743 1.00 91.31 86 LYS A N 1
ATOM 628 C CA . LYS A 1 86 ? 6.020 5.944 0.122 1.00 91.31 86 LYS A CA 1
ATOM 629 C C . LYS A 1 86 ? 7.508 6.098 -0.183 1.00 91.31 86 LYS A C 1
ATOM 631 O O . LYS A 1 86 ? 7.849 6.474 -1.301 1.00 91.31 86 LYS A O 1
ATOM 636 N N . ALA A 1 87 ? 8.380 5.793 0.778 1.00 91.94 87 ALA A N 1
ATOM 637 C CA . ALA A 1 87 ? 9.824 5.826 0.575 1.00 91.94 87 ALA A CA 1
ATOM 638 C C . ALA A 1 87 ? 10.254 4.834 -0.517 1.00 91.94 87 ALA A C 1
ATOM 640 O O . ALA A 1 87 ? 10.927 5.234 -1.464 1.00 91.94 87 ALA A O 1
ATOM 641 N N . ALA A 1 88 ? 9.779 3.585 -0.451 1.00 92.69 88 ALA A N 1
ATOM 642 C CA . ALA A 1 88 ? 10.060 2.561 -1.454 1.00 92.69 88 ALA A CA 1
ATOM 643 C C . ALA A 1 88 ? 9.619 2.993 -2.860 1.00 92.69 88 ALA A C 1
ATOM 645 O O . ALA A 1 88 ? 10.395 2.896 -3.803 1.00 92.69 88 ALA A O 1
ATOM 646 N N . PHE A 1 89 ? 8.410 3.539 -3.009 1.00 95.25 89 PHE A N 1
ATOM 647 C CA . PHE A 1 89 ? 7.922 4.059 -4.284 1.00 95.25 89 PHE A CA 1
ATOM 648 C C . PHE A 1 89 ? 8.826 5.170 -4.826 1.00 95.25 89 PHE A C 1
ATOM 650 O O . PHE A 1 89 ? 9.187 5.138 -6.000 1.00 95.25 89 PHE A O 1
ATOM 657 N N . LEU A 1 90 ? 9.205 6.142 -3.989 1.00 95.75 90 LEU A N 1
ATOM 658 C CA . LEU A 1 90 ? 10.050 7.265 -4.403 1.00 95.75 90 LEU A CA 1
ATOM 659 C C . LEU A 1 90 ? 11.434 6.792 -4.862 1.00 95.75 90 LEU A C 1
ATOM 661 O O . LEU A 1 90 ? 11.880 7.203 -5.933 1.00 95.75 90 LEU A O 1
ATOM 665 N N . THR A 1 91 ? 12.067 5.897 -4.101 1.00 96.19 91 THR A N 1
ATOM 666 C CA . THR A 1 91 ? 13.358 5.291 -4.454 1.00 96.19 91 THR A CA 1
ATOM 667 C C . THR A 1 91 ? 13.252 4.449 -5.725 1.00 96.19 91 THR A C 1
ATOM 669 O O . THR A 1 91 ? 14.006 4.667 -6.672 1.00 96.19 91 THR A O 1
ATOM 672 N N . ASN A 1 92 ? 12.278 3.536 -5.797 1.00 97.12 92 ASN A N 1
ATOM 673 C CA . ASN A 1 92 ? 12.086 2.664 -6.956 1.00 97.12 92 ASN A CA 1
ATOM 674 C C . ASN A 1 92 ? 11.801 3.485 -8.218 1.00 97.12 92 ASN A C 1
ATOM 676 O O . ASN A 1 92 ? 12.336 3.185 -9.279 1.00 97.12 92 ASN A O 1
ATOM 680 N N . ARG A 1 93 ? 11.004 4.558 -8.112 1.00 97.44 93 ARG A N 1
ATOM 681 C CA . ARG A 1 93 ? 10.710 5.468 -9.228 1.00 97.44 93 ARG A CA 1
ATOM 682 C C . ARG A 1 93 ? 11.963 6.153 -9.772 1.00 97.44 93 ARG A C 1
ATOM 684 O O . ARG A 1 93 ? 12.047 6.383 -10.978 1.00 97.44 93 ARG A O 1
ATOM 691 N N . GLU A 1 94 ? 12.916 6.510 -8.917 1.00 97.56 94 GLU A N 1
ATOM 692 C CA . GLU A 1 94 ? 14.165 7.124 -9.367 1.00 97.56 94 GLU A CA 1
ATOM 693 C C . GLU A 1 94 ? 15.005 6.138 -10.190 1.00 97.56 94 GLU A C 1
ATOM 695 O O . GLU A 1 94 ? 15.445 6.469 -11.294 1.00 97.56 94 GLU A O 1
ATOM 700 N N . GLU A 1 95 ? 15.168 4.909 -9.700 1.00 96.81 95 GLU A N 1
ATOM 701 C CA . GLU A 1 95 ? 15.878 3.852 -10.429 1.00 96.81 95 GLU A CA 1
ATOM 702 C C . GLU A 1 95 ? 15.162 3.473 -11.728 1.00 96.81 95 GLU A C 1
ATOM 704 O O . GLU A 1 95 ? 15.782 3.348 -12.788 1.00 96.81 95 GLU A O 1
ATOM 709 N N . PHE A 1 96 ? 13.835 3.402 -11.683 1.00 98.31 96 PHE A N 1
ATOM 710 C CA . PHE A 1 96 ? 13.005 3.166 -12.853 1.00 98.31 96 PHE A CA 1
ATOM 711 C C . PHE A 1 96 ? 13.181 4.272 -13.909 1.00 98.31 96 PHE A C 1
ATOM 713 O O . PHE A 1 96 ? 13.387 3.972 -15.083 1.00 98.31 96 PHE A O 1
ATOM 720 N N . SER A 1 97 ? 13.240 5.546 -13.501 1.00 98.38 97 SER A N 1
ATOM 721 C CA . SER A 1 97 ? 13.534 6.682 -14.394 1.00 98.38 97 SER A CA 1
ATOM 722 C C . SER A 1 97 ? 14.879 6.532 -15.109 1.00 98.38 97 SER A C 1
ATOM 724 O O . SER A 1 97 ? 14.988 6.783 -16.314 1.00 98.38 97 SER A O 1
ATOM 726 N N . LYS A 1 98 ? 15.921 6.093 -14.389 1.00 98.38 98 LYS A N 1
ATOM 727 C CA . LYS A 1 98 ? 17.252 5.849 -14.967 1.00 98.38 98 LYS A CA 1
ATOM 728 C C . LYS A 1 98 ? 17.193 4.737 -16.019 1.00 98.38 98 LYS A C 1
ATOM 730 O O . LYS A 1 98 ? 17.779 4.886 -17.093 1.00 98.38 98 LYS A O 1
ATOM 735 N N . LEU A 1 99 ? 16.468 3.652 -15.746 1.00 98.44 99 LEU A N 1
ATOM 736 C CA . LEU A 1 99 ? 16.305 2.532 -16.677 1.00 98.44 99 LEU A CA 1
ATOM 737 C C . LEU A 1 99 ? 15.484 2.902 -17.913 1.00 98.44 99 LEU A C 1
ATOM 739 O O . LEU A 1 99 ? 15.913 2.580 -19.019 1.00 98.44 99 LEU A O 1
ATOM 743 N N . VAL A 1 100 ? 14.387 3.648 -17.757 1.00 98.62 100 VAL A N 1
ATOM 744 C CA . VAL A 1 100 ? 13.593 4.185 -18.878 1.00 98.62 100 VAL A CA 1
ATOM 745 C C . VAL A 1 100 ? 14.481 4.989 -19.826 1.00 98.62 100 VAL A C 1
ATOM 747 O O . VAL A 1 100 ? 14.499 4.734 -21.030 1.00 98.62 100 VAL A O 1
ATOM 750 N N . LYS A 1 101 ? 15.293 5.908 -19.289 1.00 98.38 101 LYS A N 1
ATOM 751 C CA . LYS A 1 101 ? 16.209 6.734 -20.093 1.00 98.38 101 LYS A CA 1
ATOM 752 C C . LYS A 1 101 ? 17.263 5.897 -20.816 1.00 98.38 101 LYS A C 1
ATOM 754 O O . LYS A 1 101 ? 17.533 6.140 -21.991 1.00 98.38 101 LYS A O 1
ATOM 759 N N . ARG A 1 102 ? 17.858 4.912 -20.132 1.00 98.56 102 ARG A N 1
ATOM 760 C CA . ARG A 1 102 ? 18.851 3.999 -20.726 1.00 98.56 102 ARG A CA 1
ATOM 761 C C . ARG A 1 102 ? 18.238 3.152 -21.840 1.00 98.56 102 ARG A C 1
ATOM 763 O O . ARG A 1 102 ? 18.836 3.049 -22.907 1.00 98.56 102 ARG A O 1
ATOM 770 N N . TYR A 1 103 ? 17.049 2.597 -21.614 1.00 98.62 103 TYR A N 1
ATOM 771 C CA . TYR A 1 103 ? 16.326 1.807 -22.606 1.00 98.62 103 TYR A CA 1
ATOM 772 C C . TYR A 1 103 ? 15.972 2.647 -23.839 1.00 98.62 103 TYR A C 1
ATOM 774 O O . TYR A 1 103 ? 16.308 2.268 -24.959 1.00 98.62 103 TYR A O 1
ATOM 782 N N . ALA A 1 104 ? 15.393 3.837 -23.645 1.00 98.12 104 ALA A N 1
ATOM 783 C CA . ALA A 1 104 ? 15.049 4.746 -24.738 1.00 98.12 104 ALA A CA 1
ATOM 784 C C . ALA A 1 104 ? 16.289 5.218 -25.524 1.00 98.12 104 ALA A C 1
ATOM 786 O O . ALA A 1 104 ? 16.251 5.319 -26.751 1.00 98.12 104 ALA A O 1
ATOM 787 N N . ALA A 1 105 ? 17.418 5.460 -24.847 1.00 98.31 105 ALA A N 1
ATOM 788 C CA . ALA A 1 105 ? 18.682 5.783 -25.506 1.00 98.31 105 ALA A CA 1
ATOM 789 C C . ALA A 1 105 ? 19.215 4.614 -26.352 1.00 98.31 105 ALA A C 1
ATOM 791 O O . ALA A 1 105 ? 19.626 4.834 -27.491 1.00 98.31 105 ALA A O 1
ATOM 792 N N . ALA A 1 106 ? 19.160 3.380 -25.839 1.00 98.50 106 ALA A N 1
ATOM 793 C CA . ALA A 1 106 ? 19.531 2.185 -26.595 1.00 98.50 106 ALA A CA 1
ATOM 794 C C . ALA A 1 106 ? 18.635 1.986 -27.830 1.00 98.50 106 ALA A C 1
ATOM 796 O O . ALA A 1 106 ? 19.145 1.676 -28.908 1.00 98.50 106 ALA A O 1
ATOM 797 N N . CYS A 1 107 ? 17.331 2.255 -27.697 1.00 98.31 107 CYS A N 1
ATOM 798 C CA . CYS A 1 107 ? 16.377 2.244 -28.805 1.00 98.31 107 CYS A CA 1
ATOM 799 C C . CYS A 1 107 ? 16.760 3.246 -29.902 1.00 98.31 107 CYS A C 1
ATOM 801 O O . CYS A 1 107 ? 16.890 2.868 -31.064 1.00 98.31 107 CYS A O 1
ATOM 803 N N . ARG A 1 108 ? 17.019 4.511 -29.537 1.00 98.12 108 ARG A N 1
ATOM 804 C CA . ARG A 1 108 ? 17.447 5.562 -30.483 1.00 98.12 108 ARG A CA 1
ATOM 805 C C . ARG A 1 108 ? 18.769 5.239 -31.177 1.00 98.12 108 ARG A C 1
ATOM 807 O O . ARG A 1 108 ? 18.948 5.591 -32.337 1.00 98.12 108 ARG A O 1
ATOM 814 N N . ALA A 1 109 ? 19.682 4.576 -30.473 1.00 98.06 109 ALA A N 1
ATOM 815 C CA . ALA A 1 109 ? 20.963 4.140 -31.018 1.00 98.06 109 ALA A CA 1
ATOM 816 C C . ALA A 1 109 ? 20.863 2.870 -31.885 1.00 98.06 109 ALA A C 1
ATOM 818 O O . ALA A 1 109 ? 21.871 2.445 -32.443 1.00 98.06 109 ALA A O 1
ATOM 819 N N . GLY A 1 110 ? 19.690 2.228 -31.972 1.00 98.00 110 GLY A N 1
ATOM 820 C CA . GLY A 1 110 ? 19.528 0.962 -32.692 1.00 98.00 110 GLY A CA 1
ATOM 821 C C . GLY A 1 110 ? 20.271 -0.217 -32.048 1.00 98.00 110 GLY A C 1
ATOM 822 O O . GLY A 1 110 ? 20.533 -1.216 -32.717 1.00 98.00 110 GLY A O 1
ATOM 823 N N . ASN A 1 111 ? 20.650 -0.114 -30.769 1.00 98.19 111 ASN A N 1
ATOM 824 C CA . ASN A 1 111 ? 21.510 -1.092 -30.104 1.00 98.19 111 ASN A CA 1
ATOM 825 C C . ASN A 1 111 ? 20.691 -2.284 -29.585 1.00 98.19 111 ASN A C 1
ATOM 827 O O . ASN A 1 111 ? 20.173 -2.260 -28.465 1.00 98.19 111 ASN A O 1
ATOM 831 N N . LYS A 1 112 ? 20.593 -3.325 -30.419 1.00 98.06 112 LYS A N 1
ATOM 832 C CA . LYS A 1 112 ? 19.827 -4.557 -30.164 1.00 98.06 112 LYS A CA 1
ATOM 833 C C . LYS A 1 112 ? 20.241 -5.274 -28.876 1.00 98.06 112 LYS A C 1
ATOM 835 O O . LYS A 1 112 ? 19.376 -5.630 -28.078 1.00 98.06 112 LYS A O 1
ATOM 840 N N . ASP A 1 113 ? 21.543 -5.421 -28.644 1.00 97.62 113 ASP A N 1
ATOM 841 C CA . ASP A 1 113 ? 22.065 -6.107 -27.456 1.00 97.62 113 ASP A CA 1
ATOM 842 C C . ASP A 1 113 ? 21.683 -5.357 -26.178 1.00 97.62 113 ASP A C 1
ATOM 844 O O . ASP A 1 113 ? 21.244 -5.951 -25.193 1.00 97.62 113 ASP A O 1
ATOM 848 N N . SER A 1 114 ? 21.782 -4.026 -26.213 1.00 98.12 114 SER A N 1
ATOM 849 C CA . SER A 1 114 ? 21.434 -3.191 -25.066 1.00 98.12 114 SER A CA 1
ATOM 850 C C . SER A 1 114 ? 19.940 -3.215 -24.769 1.00 98.12 114 SER A C 1
ATOM 852 O O . SER A 1 114 ? 19.577 -3.336 -23.603 1.00 98.12 114 SER A O 1
ATOM 854 N N . VAL A 1 115 ? 19.059 -3.122 -25.775 1.00 98.00 115 VAL A N 1
ATOM 855 C CA . VAL A 1 115 ? 17.608 -3.170 -25.508 1.00 98.00 115 VAL A CA 1
ATOM 856 C C . VAL A 1 115 ? 17.174 -4.524 -24.958 1.00 98.00 115 VAL A C 1
ATOM 858 O O . VAL A 1 115 ? 16.371 -4.559 -24.030 1.00 98.00 115 VAL A O 1
ATOM 861 N N . TYR A 1 116 ? 17.753 -5.621 -25.449 1.00 98.00 116 TYR A N 1
ATOM 862 C CA . TYR A 1 116 ? 17.460 -6.958 -24.938 1.00 98.00 116 TYR A CA 1
ATOM 863 C C . TYR A 1 116 ? 17.953 -7.144 -23.500 1.00 98.00 116 TYR A C 1
ATOM 865 O O . TYR A 1 116 ? 17.234 -7.679 -22.662 1.00 98.00 116 TYR A O 1
ATOM 873 N N . LEU A 1 117 ? 19.147 -6.643 -23.174 1.00 98.31 117 LEU A N 1
ATOM 874 C CA . LEU A 1 117 ? 19.680 -6.700 -21.812 1.00 98.31 117 LEU A CA 1
ATOM 875 C C . LEU A 1 117 ? 18.898 -5.812 -20.826 1.00 98.31 117 LEU A C 1
ATOM 877 O O . LEU A 1 117 ? 18.783 -6.142 -19.644 1.00 98.31 117 LEU A O 1
ATOM 881 N N . LEU A 1 118 ? 18.403 -4.662 -21.287 1.00 98.50 118 LEU A N 1
ATOM 882 C CA . LEU A 1 118 ? 17.738 -3.668 -20.443 1.00 98.50 118 LEU A CA 1
ATOM 883 C C . LEU A 1 118 ? 16.252 -3.956 -20.217 1.00 98.50 118 LEU A C 1
ATOM 885 O O . LEU A 1 118 ? 15.736 -3.542 -19.183 1.00 98.50 118 LEU A O 1
ATOM 889 N N . LEU A 1 119 ? 15.562 -4.635 -21.138 1.00 98.06 119 LEU A N 1
ATOM 890 C CA . LEU A 1 119 ? 14.116 -4.852 -21.030 1.00 98.06 119 LEU A CA 1
ATOM 891 C C . LEU A 1 119 ? 13.693 -5.622 -19.757 1.00 98.06 119 LEU A C 1
ATOM 893 O O . LEU A 1 119 ? 12.776 -5.145 -19.092 1.00 98.06 119 LEU A O 1
ATOM 897 N N . PRO A 1 120 ? 14.365 -6.715 -19.335 1.00 97.81 120 PRO A N 1
ATOM 898 C CA . PRO A 1 120 ? 14.053 -7.372 -18.062 1.00 97.81 120 PRO A CA 1
ATOM 899 C C . PRO A 1 120 ? 14.262 -6.448 -16.858 1.00 97.81 120 PRO A C 1
ATOM 901 O O . PRO A 1 120 ? 13.421 -6.372 -15.975 1.00 97.81 120 PRO A O 1
ATOM 904 N N . GLN A 1 121 ? 15.349 -5.669 -16.853 1.00 98.25 121 GLN A N 1
ATOM 905 C CA . GLN A 1 121 ? 15.625 -4.714 -15.771 1.00 98.25 121 GLN A CA 1
ATOM 906 C C . GLN A 1 121 ? 14.552 -3.623 -15.701 1.00 98.25 121 GLN A C 1
ATOM 908 O O . GLN A 1 121 ? 14.155 -3.203 -14.616 1.00 98.25 121 GLN A O 1
ATOM 913 N N . LEU A 1 122 ? 14.089 -3.154 -16.863 1.00 98.19 122 LEU A N 1
ATOM 914 C CA . LEU A 1 122 ? 13.016 -2.176 -16.974 1.00 98.19 122 LEU A CA 1
ATOM 915 C C . LEU A 1 122 ? 11.695 -2.739 -16.434 1.00 98.19 122 LEU A C 1
ATOM 917 O O . LEU A 1 122 ? 11.008 -2.044 -15.687 1.00 98.19 122 LEU A O 1
ATOM 921 N N . HIS A 1 123 ? 11.371 -3.986 -16.781 1.00 97.19 123 HIS A N 1
ATOM 922 C CA . HIS A 1 123 ? 10.197 -4.689 -16.275 1.00 97.19 123 HIS A CA 1
ATOM 923 C C . HIS A 1 123 ? 10.265 -4.886 -14.752 1.00 97.19 123 HIS A C 1
ATOM 925 O O . HIS A 1 123 ? 9.337 -4.506 -14.043 1.00 97.19 123 HIS A O 1
ATOM 931 N N . ASP A 1 124 ? 11.394 -5.361 -14.225 1.00 96.88 124 ASP A N 1
ATOM 932 C CA . ASP A 1 124 ? 11.597 -5.540 -12.783 1.00 96.88 124 ASP A CA 1
ATOM 933 C C . ASP A 1 124 ? 11.469 -4.220 -12.011 1.00 96.88 124 ASP A C 1
ATOM 935 O O . ASP A 1 124 ? 10.910 -4.171 -10.914 1.00 96.88 124 ASP A O 1
ATOM 939 N N . ALA A 1 125 ? 12.004 -3.125 -12.561 1.00 97.62 125 ALA A N 1
ATOM 940 C CA . ALA A 1 125 ? 11.873 -1.806 -11.953 1.00 97.62 125 ALA A CA 1
ATOM 941 C C . ALA A 1 125 ? 10.414 -1.335 -11.941 1.00 97.62 125 ALA A C 1
ATOM 943 O O . ALA A 1 125 ? 9.951 -0.827 -10.919 1.00 97.62 125 ALA A O 1
ATOM 944 N N . PHE A 1 126 ? 9.683 -1.561 -13.036 1.00 96.88 126 PHE A N 1
ATOM 945 C CA . PHE A 1 126 ? 8.247 -1.320 -13.101 1.00 96.88 126 PHE A CA 1
ATOM 946 C C . PHE A 1 126 ? 7.494 -2.116 -12.022 1.00 96.88 126 PHE A C 1
ATOM 948 O O . PHE A 1 126 ? 6.764 -1.507 -11.239 1.00 96.88 126 PHE A O 1
ATOM 955 N N . GLU A 1 127 ? 7.708 -3.431 -11.915 1.00 94.06 127 GLU A N 1
ATOM 956 C CA . GLU A 1 127 ? 7.014 -4.274 -10.932 1.00 94.06 127 GLU A CA 1
ATOM 957 C C . GLU A 1 127 ? 7.317 -3.848 -9.493 1.00 94.06 127 GLU A C 1
ATOM 959 O O . GLU A 1 127 ? 6.407 -3.763 -8.664 1.00 94.06 127 GLU A O 1
ATOM 964 N N . LYS A 1 128 ? 8.574 -3.508 -9.185 1.00 93.50 128 LYS A N 1
ATOM 965 C CA . LYS A 1 128 ? 8.970 -2.994 -7.863 1.00 93.50 128 LYS A CA 1
ATOM 966 C C . LYS A 1 128 ? 8.314 -1.654 -7.546 1.00 93.50 128 LYS A C 1
ATOM 968 O O . LYS A 1 128 ? 7.879 -1.432 -6.414 1.00 93.50 128 LYS A O 1
ATOM 973 N N . THR A 1 129 ? 8.243 -0.739 -8.513 1.00 95.44 129 THR A N 1
ATOM 974 C CA . THR A 1 129 ? 7.551 0.544 -8.334 1.00 95.44 129 THR A CA 1
ATOM 975 C C . THR A 1 129 ? 6.047 0.336 -8.152 1.00 95.44 129 THR A C 1
ATOM 977 O O . THR A 1 129 ? 5.471 0.927 -7.240 1.00 95.44 129 THR A O 1
ATOM 980 N N . ALA A 1 130 ? 5.423 -0.521 -8.963 1.00 93.69 130 ALA A N 1
ATOM 981 C CA . ALA A 1 130 ? 4.001 -0.843 -8.885 1.00 93.69 130 ALA A CA 1
ATOM 982 C C . ALA A 1 130 ? 3.638 -1.493 -7.542 1.00 93.69 130 ALA A C 1
ATOM 984 O O . ALA A 1 130 ? 2.702 -1.057 -6.879 1.00 93.69 130 ALA A O 1
ATOM 985 N N . SER A 1 131 ? 4.437 -2.458 -7.085 1.00 90.88 131 SER A N 1
ATOM 986 C CA . SER A 1 131 ? 4.223 -3.168 -5.816 1.00 90.88 131 SER A CA 1
ATOM 987 C C . SER A 1 131 ? 4.339 -2.249 -4.595 1.00 90.88 131 SER A C 1
ATOM 989 O O . SER A 1 131 ? 3.636 -2.423 -3.606 1.00 90.88 131 SER A O 1
ATOM 991 N N . ALA A 1 132 ? 5.164 -1.198 -4.646 1.00 91.44 132 ALA A N 1
ATOM 992 C CA . ALA A 1 132 ? 5.179 -0.201 -3.572 1.00 91.44 132 ALA A CA 1
ATOM 993 C C . ALA A 1 132 ? 3.829 0.547 -3.462 1.00 91.44 132 ALA A C 1
ATOM 995 O O . ALA A 1 132 ? 3.416 0.957 -2.374 1.00 91.44 132 ALA A O 1
ATOM 996 N N . CYS A 1 133 ? 3.090 0.678 -4.567 1.00 88.50 133 CYS A N 1
ATOM 997 C CA . CYS A 1 133 ? 1.772 1.310 -4.606 1.00 88.50 133 CYS A CA 1
ATOM 998 C C . CYS A 1 133 ? 0.625 0.410 -4.124 1.00 88.50 133 CYS A C 1
ATOM 1000 O O . CYS A 1 133 ? -0.457 0.934 -3.853 1.00 88.50 133 CYS A O 1
ATOM 1002 N N . THR A 1 134 ? 0.845 -0.890 -3.913 1.00 83.88 134 THR A N 1
ATOM 1003 C CA . THR A 1 134 ? -0.202 -1.825 -3.468 1.00 83.88 134 THR A CA 1
ATOM 1004 C C . THR A 1 134 ? -0.234 -1.965 -1.940 1.00 83.88 134 THR A C 1
ATOM 1006 O O . THR A 1 134 ? 0.824 -2.203 -1.353 1.00 83.88 134 THR A O 1
ATOM 1009 N N . PRO A 1 135 ? -1.389 -1.779 -1.269 1.00 79.12 135 PRO A N 1
ATOM 1010 C CA . PRO A 1 135 ? -1.524 -2.024 0.169 1.00 79.12 135 PRO A CA 1
ATOM 1011 C C . PRO A 1 135 ? -1.156 -3.439 0.577 1.00 79.12 135 PRO A C 1
ATOM 1013 O O . PRO A 1 135 ? -1.407 -4.374 -0.177 1.00 79.12 135 PRO A O 1
ATOM 1016 N N . THR A 1 136 ? -0.599 -3.587 1.781 1.00 83.56 136 THR A N 1
ATOM 1017 C CA . THR A 1 136 ? -0.407 -4.911 2.381 1.00 83.56 136 THR A CA 1
ATOM 1018 C C . THR A 1 136 ? -1.782 -5.496 2.710 1.00 83.56 136 THR A C 1
ATOM 1020 O O . THR A 1 136 ? -2.462 -4.937 3.574 1.00 83.56 136 THR A O 1
ATOM 1023 N N . PRO A 1 137 ? -2.217 -6.598 2.068 1.00 82.88 137 PRO A N 1
ATOM 1024 C CA . PRO A 1 137 ? -3.496 -7.212 2.393 1.00 82.88 137 PRO A CA 1
ATOM 1025 C C . PRO A 1 137 ? -3.449 -7.757 3.818 1.00 82.88 137 PRO A C 1
ATOM 1027 O O . PRO A 1 137 ? -2.569 -8.556 4.142 1.00 82.88 137 PRO A O 1
ATOM 1030 N N . TYR A 1 138 ? -4.386 -7.333 4.665 1.00 92.00 138 TYR A N 1
ATOM 1031 C CA . TYR A 1 138 ? -4.478 -7.832 6.034 1.00 92.00 138 TYR A CA 1
ATOM 1032 C C . TYR A 1 138 ? -5.945 -7.990 6.471 1.00 92.00 138 TYR A C 1
ATOM 1034 O O . TYR A 1 138 ? -6.476 -7.149 7.202 1.00 92.00 138 TYR A O 1
ATOM 1042 N N . PRO A 1 139 ? -6.620 -9.074 6.039 1.00 90.62 139 PRO A N 1
ATOM 1043 C CA . PRO A 1 139 ? -8.063 -9.250 6.217 1.00 90.62 139 PRO A CA 1
ATOM 1044 C C . PRO A 1 139 ? -8.545 -9.177 7.673 1.00 90.62 139 PRO A C 1
ATOM 1046 O O . PRO A 1 139 ? -9.623 -8.642 7.951 1.00 90.62 139 PRO A O 1
ATOM 1049 N N . GLU A 1 140 ? -7.761 -9.699 8.618 1.00 92.12 140 GLU A N 1
ATOM 1050 C CA . GLU A 1 140 ? -8.053 -9.651 10.052 1.00 92.12 140 GLU A CA 1
ATOM 1051 C C . GLU A 1 140 ? -8.148 -8.201 10.542 1.00 92.12 140 GLU A C 1
ATOM 1053 O O . GLU A 1 140 ? -9.071 -7.849 11.283 1.00 92.12 140 GLU A O 1
ATOM 1058 N N . PHE A 1 141 ? -7.229 -7.350 10.080 1.00 95.25 141 PHE A N 1
ATOM 1059 C CA . PHE A 1 141 ? -7.205 -5.929 10.396 1.00 95.25 141 PHE A CA 1
ATOM 1060 C C . PHE A 1 141 ? -8.316 -5.157 9.672 1.00 95.25 141 PHE A C 1
ATOM 1062 O O . PHE A 1 141 ? -9.034 -4.370 10.296 1.00 95.25 141 PHE A O 1
ATOM 1069 N N . ASP A 1 142 ? -8.529 -5.425 8.383 1.00 93.06 142 ASP A N 1
ATOM 1070 C CA . ASP A 1 142 ? -9.588 -4.788 7.590 1.00 93.06 142 ASP A CA 1
ATOM 1071 C C . ASP A 1 142 ? -10.974 -5.040 8.199 1.00 93.06 142 ASP A C 1
ATOM 1073 O O . ASP A 1 142 ? -11.817 -4.142 8.288 1.00 93.06 142 ASP A O 1
ATOM 1077 N N . GLY A 1 143 ? -11.193 -6.251 8.719 1.00 94.94 143 GLY A N 1
ATOM 1078 C CA . GLY A 1 143 ? -12.418 -6.610 9.423 1.00 94.94 143 GLY A CA 1
ATOM 1079 C C . GLY A 1 143 ? -12.696 -5.744 10.656 1.00 94.94 143 GLY A C 1
ATOM 1080 O O . GLY A 1 143 ? -13.863 -5.470 10.950 1.00 94.94 143 GLY A O 1
ATOM 1081 N N . LEU A 1 144 ? -11.664 -5.298 11.378 1.00 97.50 144 LEU A N 1
ATOM 1082 C CA . LEU A 1 144 ? -11.813 -4.377 12.510 1.00 97.50 144 LEU A CA 1
ATOM 1083 C C . LEU A 1 144 ? -12.184 -2.973 12.045 1.00 97.50 144 LEU A C 1
ATOM 1085 O O . LEU A 1 144 ? -13.118 -2.387 12.592 1.00 97.50 144 LEU A O 1
ATOM 1089 N N . MET A 1 145 ? -11.501 -2.470 11.012 1.00 96.25 145 MET A N 1
ATOM 1090 C CA . MET A 1 145 ? -11.772 -1.155 10.425 1.00 96.25 145 MET A CA 1
ATOM 1091 C C . MET A 1 145 ? -13.225 -1.030 9.963 1.00 96.25 145 MET A C 1
ATOM 1093 O O . MET A 1 145 ? -13.911 -0.080 10.338 1.00 96.25 145 MET A O 1
ATOM 1097 N N . VAL A 1 146 ? -13.727 -2.032 9.238 1.00 96.50 146 VAL A N 1
ATOM 1098 C CA . VAL A 1 146 ? -15.130 -2.075 8.796 1.00 96.50 146 VAL A CA 1
ATOM 1099 C C . VAL A 1 146 ? -16.091 -2.094 9.985 1.00 96.50 146 VAL A C 1
ATOM 1101 O O . VAL A 1 146 ? -17.105 -1.396 9.975 1.00 96.50 146 VAL A O 1
ATOM 1104 N N . THR A 1 147 ? -15.781 -2.871 11.026 1.00 98.25 147 THR A N 1
ATOM 1105 C CA . THR A 1 147 ? -16.669 -3.011 12.188 1.00 98.25 147 THR A CA 1
ATOM 1106 C C . THR A 1 147 ? -16.752 -1.710 12.991 1.00 98.25 147 THR A C 1
ATOM 1108 O O . THR A 1 147 ? -17.853 -1.283 13.344 1.00 98.25 147 THR A O 1
ATOM 1111 N N . VAL A 1 148 ? -15.622 -1.037 13.249 1.00 98.31 148 VAL A N 1
ATOM 1112 C CA . VAL A 1 148 ? -15.634 0.249 13.967 1.00 98.31 148 VAL A CA 1
ATOM 1113 C C . VAL A 1 148 ? -16.302 1.355 13.140 1.00 98.31 148 VAL A C 1
ATOM 1115 O O . VAL A 1 148 ? -17.053 2.157 13.694 1.00 98.31 148 VAL A O 1
ATOM 1118 N N . ASP A 1 149 ? -16.130 1.357 11.813 1.00 96.88 149 ASP A N 1
ATOM 1119 C CA . ASP A 1 149 ? -16.820 2.306 10.931 1.00 96.88 149 ASP A CA 1
ATOM 1120 C C . ASP A 1 149 ? -18.332 2.085 10.927 1.00 96.88 149 ASP A C 1
ATOM 1122 O O . ASP A 1 149 ? -19.095 3.052 10.952 1.00 96.88 149 ASP A O 1
ATOM 1126 N N . LEU A 1 150 ? -18.782 0.829 10.942 1.00 97.81 150 LEU A N 1
ATOM 1127 C CA . LEU A 1 150 ? -20.199 0.502 11.051 1.00 97.81 150 LEU A CA 1
ATOM 1128 C C . LEU A 1 150 ? -20.791 1.012 12.376 1.00 97.81 150 LEU A C 1
ATOM 1130 O O . LEU A 1 150 ? -21.883 1.591 12.385 1.00 97.81 150 LEU A O 1
ATOM 1134 N N . ILE A 1 151 ? -20.064 0.849 13.485 1.00 98.25 151 ILE A N 1
ATOM 1135 C CA . ILE A 1 151 ? -20.457 1.375 14.799 1.00 98.25 151 ILE A CA 1
ATOM 1136 C C . ILE A 1 151 ? -20.597 2.903 14.746 1.00 98.25 151 ILE A C 1
ATOM 1138 O O . ILE A 1 151 ? -21.660 3.431 15.087 1.00 98.25 151 ILE A O 1
ATOM 1142 N N . LEU A 1 152 ? -19.555 3.604 14.292 1.00 98.06 152 LEU A N 1
ATOM 1143 C CA . LEU A 1 152 ? -19.473 5.067 14.318 1.00 98.06 152 LEU A CA 1
ATOM 1144 C C . LEU A 1 152 ? -20.420 5.750 13.330 1.00 98.06 152 LEU A C 1
ATOM 1146 O O . LEU A 1 152 ? -21.030 6.761 13.671 1.00 98.06 152 LEU A O 1
ATOM 1150 N N . HIS A 1 153 ? -20.560 5.209 12.121 1.00 96.88 153 HIS A N 1
ATOM 1151 C CA . HIS A 1 153 ? -21.268 5.881 11.028 1.00 96.88 153 HIS A CA 1
ATOM 1152 C C . HIS A 1 153 ? -22.670 5.326 10.768 1.00 96.88 153 HIS A C 1
ATOM 1154 O O . HIS A 1 153 ? -23.461 5.968 10.076 1.00 96.88 153 HIS A O 1
ATOM 1160 N N . SER A 1 154 ? -23.014 4.157 11.319 1.00 96.81 154 SER A N 1
ATOM 1161 C CA . SER A 1 154 ? -24.350 3.573 11.160 1.00 96.81 154 SER A CA 1
ATOM 1162 C C . SER A 1 154 ? -25.075 3.400 12.487 1.00 96.81 154 SER A C 1
ATOM 1164 O O . SER A 1 154 ? -26.163 3.954 12.646 1.00 96.81 154 SER A O 1
ATOM 1166 N N . HIS A 1 155 ? -24.516 2.657 13.446 1.00 97.38 155 HIS A N 1
ATOM 1167 C CA . HIS A 1 155 ? -25.266 2.282 14.649 1.00 97.38 155 HIS A CA 1
ATOM 1168 C C . HIS A 1 155 ? -25.441 3.438 15.637 1.00 97.38 155 HIS A C 1
ATOM 1170 O O . HIS A 1 155 ? -26.580 3.756 15.993 1.00 97.38 155 HIS A O 1
ATOM 1176 N N . LEU A 1 156 ? -24.348 4.099 16.034 1.00 96.31 156 LEU A N 1
ATOM 1177 C CA . LEU A 1 156 ? -24.390 5.188 17.014 1.00 96.31 156 LEU A CA 1
ATOM 1178 C C . LEU A 1 156 ? -25.248 6.383 16.563 1.00 96.31 156 LEU A C 1
ATOM 1180 O O . LEU A 1 156 ? -26.105 6.797 17.345 1.00 96.31 156 LEU A O 1
ATOM 1184 N N . PRO A 1 157 ? -25.125 6.912 15.326 1.00 96.94 157 PRO A N 1
ATOM 1185 C CA . PRO A 1 157 ? -25.915 8.069 14.895 1.00 96.94 157 PRO A CA 1
ATOM 1186 C C . PRO A 1 157 ? -27.421 7.793 14.849 1.00 96.94 157 PRO A C 1
ATOM 1188 O O . PRO A 1 157 ? -28.224 8.711 14.984 1.00 96.94 157 PRO A O 1
ATOM 1191 N N . LYS A 1 158 ? -27.808 6.525 14.662 1.00 97.44 158 LYS A N 1
ATOM 1192 C CA . LYS A 1 158 ? -29.208 6.085 14.593 1.00 97.44 158 LYS A CA 1
ATOM 1193 C C . LYS A 1 158 ? -29.761 5.624 15.944 1.00 97.44 158 LYS A C 1
ATOM 1195 O O . LYS A 1 158 ? -30.900 5.171 15.994 1.00 97.44 158 LYS A O 1
ATOM 1200 N N . GLY A 1 159 ? -28.963 5.664 17.016 1.00 95.19 159 GLY A N 1
ATOM 1201 C CA . GLY A 1 159 ? -29.352 5.117 18.320 1.00 95.19 159 GLY A CA 1
ATOM 1202 C C . GLY A 1 159 ? -29.665 3.615 18.285 1.00 95.19 159 GLY A C 1
ATOM 1203 O O . GLY A 1 159 ? -30.454 3.130 19.092 1.00 95.19 159 GLY A O 1
ATOM 1204 N N . ASN A 1 160 ? -29.090 2.864 17.338 1.00 96.69 160 ASN A N 1
ATOM 1205 C CA . ASN A 1 160 ? -29.362 1.438 17.169 1.00 96.69 160 ASN A CA 1
ATOM 1206 C C . ASN A 1 160 ? -28.604 0.614 18.222 1.00 96.69 160 ASN A C 1
ATOM 1208 O O . ASN A 1 160 ? -27.538 0.069 17.94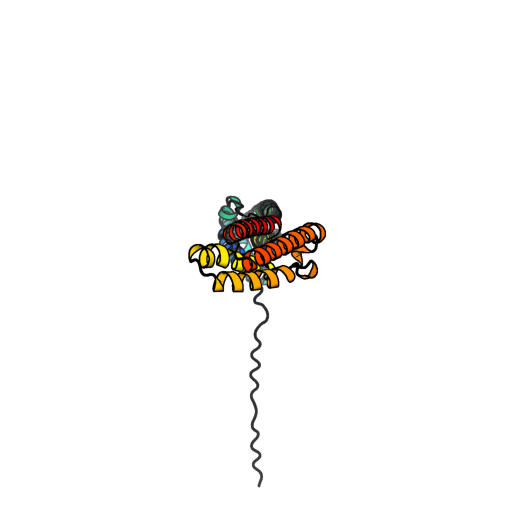4 1.00 96.69 160 ASN A O 1
ATOM 1212 N N . VAL A 1 161 ? -29.171 0.520 19.427 1.00 94.62 161 VAL A N 1
ATOM 1213 C CA . VAL A 1 161 ? -28.549 -0.153 20.580 1.00 94.62 161 VAL A CA 1
ATOM 1214 C C . VAL A 1 161 ? -28.227 -1.620 20.284 1.00 94.62 161 VAL A C 1
ATOM 1216 O O . VAL A 1 161 ? -27.101 -2.047 20.520 1.00 94.62 161 VAL A O 1
ATOM 1219 N N . ALA A 1 162 ? -29.170 -2.380 19.719 1.00 96.50 162 ALA A N 1
ATOM 1220 C CA . ALA A 1 162 ? -28.954 -3.795 19.404 1.00 96.50 162 ALA A CA 1
ATOM 1221 C C . ALA A 1 162 ? -27.800 -3.991 18.405 1.00 96.50 162 ALA A C 1
ATOM 1223 O O . ALA A 1 162 ? -26.949 -4.858 18.595 1.00 96.50 162 ALA A O 1
ATOM 1224 N N . GLY A 1 163 ? -27.734 -3.142 17.374 1.00 97.00 163 GLY A N 1
ATOM 1225 C CA . GLY A 1 163 ? -26.642 -3.151 16.402 1.00 97.00 163 GLY A CA 1
ATOM 1226 C C . GLY A 1 163 ? -25.294 -2.755 17.006 1.00 97.00 163 GLY A C 1
ATOM 1227 O O . GLY A 1 163 ? -24.281 -3.376 16.688 1.00 97.00 163 GLY A O 1
ATOM 1228 N N . THR A 1 164 ? -25.275 -1.775 17.916 1.00 98.00 164 THR A N 1
ATOM 1229 C CA . THR A 1 164 ? -24.066 -1.391 18.660 1.00 98.00 164 THR A CA 1
ATOM 1230 C C . THR A 1 164 ? -23.551 -2.551 19.508 1.00 98.00 164 THR A C 1
ATOM 1232 O O . THR A 1 164 ? -22.360 -2.849 19.452 1.00 98.00 164 THR A O 1
ATOM 1235 N N . VAL A 1 165 ? -24.424 -3.240 20.251 1.00 98.00 165 VAL A N 1
ATOM 1236 C CA . VAL A 1 165 ? -24.035 -4.388 21.088 1.00 98.00 165 VAL A CA 1
ATOM 1237 C C . VAL A 1 165 ? -23.439 -5.503 20.227 1.00 98.00 165 VAL A C 1
ATOM 1239 O O . VAL A 1 165 ? -22.277 -5.856 20.422 1.00 98.00 165 VAL A O 1
ATOM 1242 N N . GLY A 1 166 ? -24.168 -5.977 19.211 1.00 97.88 166 GLY A N 1
ATOM 1243 C CA . GLY A 1 166 ? -23.690 -7.070 18.354 1.00 97.88 166 GLY A CA 1
ATOM 1244 C C . GLY A 1 166 ? -22.411 -6.728 17.577 1.00 97.88 166 GLY A C 1
ATOM 1245 O O . GLY A 1 166 ? -21.514 -7.564 17.432 1.00 97.88 166 GLY A O 1
ATOM 1246 N N . SER A 1 167 ? -22.269 -5.479 17.123 1.00 98.50 167 SER A N 1
ATOM 1247 C CA . SER A 1 167 ? -21.034 -5.029 16.468 1.00 98.50 167 SER A CA 1
ATOM 1248 C C . SER A 1 167 ? -19.867 -4.907 17.446 1.00 98.50 167 SER A C 1
ATOM 1250 O O . SER A 1 167 ? -18.736 -5.187 17.062 1.00 98.50 167 SER A O 1
ATOM 1252 N N . THR A 1 168 ? -20.112 -4.550 18.710 1.00 98.75 168 THR A N 1
ATOM 1253 C CA . THR A 1 168 ? -19.065 -4.522 19.748 1.00 98.75 168 THR A CA 1
ATOM 1254 C C . THR A 1 168 ? -18.557 -5.925 20.058 1.00 98.75 168 THR A C 1
ATOM 1256 O O . THR A 1 168 ? -17.349 -6.140 20.104 1.00 98.75 168 THR A O 1
ATOM 1259 N N . GLU A 1 169 ? -19.458 -6.898 20.191 1.00 98.50 169 GLU A N 1
ATOM 1260 C CA . GLU A 1 169 ? -19.087 -8.302 20.405 1.00 98.50 169 GLU A CA 1
ATOM 1261 C C . GLU A 1 169 ? -18.253 -8.834 19.231 1.00 98.50 169 GLU A C 1
ATOM 1263 O O . GLU A 1 169 ? -17.201 -9.450 19.424 1.00 98.50 169 GLU A O 1
ATOM 1268 N N . THR A 1 170 ? -18.678 -8.515 18.004 1.00 98.25 170 THR A N 1
ATOM 1269 C CA . THR A 1 170 ? -17.945 -8.845 16.774 1.00 98.25 170 THR A CA 1
ATOM 1270 C C . THR A 1 170 ? -16.563 -8.189 16.748 1.00 98.25 170 THR A C 1
ATOM 1272 O O . THR A 1 170 ? -15.573 -8.848 16.428 1.00 98.25 170 THR A O 1
ATOM 1275 N N . LEU A 1 171 ? -16.476 -6.905 17.105 1.00 98.56 171 LEU A N 1
ATOM 1276 C CA . LEU A 1 171 ? -15.227 -6.147 17.168 1.00 98.56 171 LEU A CA 1
ATOM 1277 C C . LEU A 1 171 ? -14.246 -6.783 18.160 1.00 98.56 171 LEU A C 1
ATOM 1279 O O . LEU A 1 171 ? -13.085 -6.994 17.824 1.00 98.56 171 LEU A O 1
ATOM 1283 N N . VAL A 1 172 ? -14.714 -7.142 19.356 1.00 98.56 172 VAL A N 1
ATOM 1284 C CA . VAL A 1 172 ? -13.898 -7.781 20.400 1.00 98.56 172 VAL A CA 1
ATOM 1285 C C . VAL A 1 172 ? -13.412 -9.156 19.954 1.00 98.56 172 VAL A C 1
ATOM 1287 O O . VAL A 1 172 ? -12.244 -9.487 20.156 1.00 98.56 172 VAL A O 1
ATOM 1290 N N . ALA A 1 173 ? -14.280 -9.957 19.330 1.00 98.25 173 ALA A N 1
ATOM 1291 C CA . ALA A 1 173 ? -13.900 -11.258 18.786 1.00 98.25 173 ALA A CA 1
ATOM 1292 C C . ALA A 1 173 ? -12.818 -11.124 17.703 1.00 98.25 173 ALA A C 1
ATOM 1294 O O . ALA A 1 173 ? -11.819 -11.837 17.745 1.00 98.25 173 ALA A O 1
ATOM 1295 N N . LYS A 1 174 ? -12.966 -10.165 16.781 1.00 97.94 174 LYS A N 1
ATOM 1296 C CA . LYS A 1 174 ? -11.954 -9.871 15.755 1.00 97.94 174 LYS A CA 1
ATOM 1297 C C . LYS A 1 174 ? -10.648 -9.361 16.362 1.00 97.94 174 LYS A C 1
ATOM 1299 O O . LYS A 1 174 ? -9.583 -9.801 15.950 1.00 97.94 174 LYS A O 1
ATOM 1304 N N . ALA A 1 175 ? -10.713 -8.495 17.373 1.00 98.12 175 ALA A N 1
ATOM 1305 C CA . ALA A 1 175 ? -9.523 -7.929 18.004 1.00 98.12 175 ALA A CA 1
ATOM 1306 C C . ALA A 1 175 ? -8.682 -9.016 18.684 1.00 98.12 175 ALA A C 1
ATOM 1308 O O . ALA A 1 175 ? -7.458 -8.980 18.609 1.00 98.12 175 ALA A O 1
ATOM 1309 N N . LYS A 1 176 ? -9.323 -10.021 19.296 1.00 97.00 176 LYS A N 1
ATOM 1310 C CA . LYS A 1 176 ? -8.630 -11.186 19.874 1.00 97.00 176 LYS A CA 1
ATOM 1311 C C . LYS A 1 176 ? -7.826 -11.982 18.843 1.00 97.00 176 LYS A C 1
ATOM 1313 O O . LYS A 1 176 ? -6.828 -12.584 19.222 1.00 97.00 176 LYS A O 1
ATOM 1318 N N . ASN A 1 177 ? -8.236 -11.955 17.575 1.00 95.75 177 ASN A N 1
ATOM 1319 C CA . ASN A 1 177 ? -7.550 -12.652 16.489 1.00 95.75 177 ASN A CA 1
ATOM 1320 C C . ASN A 1 177 ? -6.379 -11.858 15.897 1.00 95.75 177 ASN A C 1
ATOM 1322 O O . ASN A 1 177 ? -5.629 -12.428 15.116 1.00 95.75 177 ASN A O 1
ATOM 1326 N N . LEU A 1 178 ? -6.192 -10.581 16.261 1.00 95.75 178 LEU A N 1
ATOM 1327 C CA . LEU A 1 178 ? -4.947 -9.882 15.950 1.00 95.75 178 LEU A CA 1
ATOM 1328 C C . LEU A 1 178 ? -3.856 -10.425 16.859 1.00 95.75 178 LEU A C 1
ATOM 1330 O O . LEU A 1 178 ? -3.726 -9.968 17.991 1.00 95.75 178 LEU A O 1
ATOM 1334 N N . THR A 1 179 ? -3.084 -11.396 16.394 1.00 95.62 179 THR A N 1
ATOM 1335 C CA . THR A 1 179 ? -1.936 -11.939 17.125 1.00 95.62 179 THR A CA 1
ATOM 1336 C C . THR A 1 179 ? -0.671 -11.763 16.294 1.00 95.62 179 THR A C 1
ATOM 1338 O O . THR A 1 179 ? -0.742 -11.518 15.091 1.00 95.62 179 THR A O 1
ATOM 1341 N N . PRO A 1 180 ? 0.522 -11.870 16.890 1.00 94.31 180 PRO A N 1
ATOM 1342 C CA . PRO A 1 180 ? 1.749 -11.813 16.104 1.00 94.31 180 PRO A CA 1
ATOM 1343 C C . PRO A 1 180 ? 1.813 -12.874 14.987 1.00 94.31 180 PRO A C 1
ATOM 1345 O O . PRO A 1 180 ? 2.514 -12.692 13.998 1.00 94.31 180 PRO A O 1
ATOM 1348 N N . GLU A 1 181 ? 1.082 -13.977 15.134 1.00 94.44 181 GLU A N 1
ATOM 1349 C CA . GLU A 1 181 ? 0.960 -15.064 14.159 1.00 94.44 181 GLU A CA 1
ATOM 1350 C C . GLU A 1 181 ? -0.038 -14.747 13.038 1.00 94.44 181 GLU A C 1
ATOM 1352 O O . GLU A 1 181 ? 0.048 -15.358 11.978 1.00 94.44 181 GLU A O 1
ATOM 1357 N N . SER A 1 182 ? -0.954 -13.791 13.235 1.00 94.38 182 SER A N 1
ATOM 1358 C CA . SER A 1 182 ? -1.863 -13.331 12.178 1.00 94.38 182 SER A CA 1
ATOM 1359 C C . SER A 1 182 ? -1.212 -12.319 11.232 1.00 94.38 182 SER A C 1
ATOM 1361 O O . SER A 1 182 ? -1.841 -11.905 10.266 1.00 94.38 182 SER A O 1
ATOM 1363 N N . LEU A 1 183 ? 0.028 -11.888 11.495 1.00 95.06 183 LEU A N 1
ATOM 1364 C CA . LEU A 1 183 ? 0.714 -10.915 10.649 1.00 95.06 183 LEU A CA 1
ATOM 1365 C C . LEU A 1 183 ? 0.976 -11.468 9.236 1.00 95.06 183 LEU A C 1
ATOM 1367 O O . LEU A 1 183 ? 1.546 -12.557 9.107 1.00 95.06 183 LEU A O 1
ATOM 1371 N N . PRO A 1 184 ? 0.674 -10.692 8.178 1.00 91.62 184 PRO A N 1
ATOM 1372 C CA . PRO A 1 184 ? 1.152 -10.979 6.833 1.00 91.62 184 PRO A CA 1
ATOM 1373 C C . PRO A 1 184 ? 2.675 -11.132 6.804 1.00 91.62 184 PRO A C 1
ATOM 1375 O O . PRO A 1 184 ? 3.386 -10.481 7.573 1.00 91.62 184 PRO A O 1
ATOM 1378 N N . GLU A 1 185 ? 3.182 -11.945 5.875 1.00 87.69 185 GLU A N 1
ATOM 1379 C CA . GLU A 1 185 ? 4.621 -12.205 5.718 1.00 87.69 185 GLU A CA 1
ATOM 1380 C C . GLU A 1 185 ? 5.439 -10.907 5.611 1.00 87.69 185 GLU A C 1
ATOM 1382 O O . GLU A 1 185 ? 6.460 -10.759 6.278 1.00 87.69 185 GLU A O 1
ATOM 1387 N N . SER A 1 186 ? 4.933 -9.913 4.874 1.00 83.25 186 SER A N 1
ATOM 1388 C CA . SER A 1 186 ? 5.589 -8.612 4.685 1.00 83.25 186 SER A CA 1
ATOM 1389 C C . SER A 1 186 ? 5.755 -7.779 5.964 1.00 83.25 186 SER A C 1
ATOM 1391 O O . SER A 1 186 ? 6.495 -6.795 5.957 1.00 83.25 186 SER A O 1
ATOM 1393 N N . LEU A 1 187 ? 5.074 -8.141 7.056 1.00 90.88 187 LEU A N 1
ATOM 1394 C CA . LEU A 1 187 ? 5.140 -7.449 8.344 1.00 90.88 187 LEU A CA 1
ATOM 1395 C C . LEU A 1 187 ? 5.864 -8.249 9.428 1.00 90.88 187 LEU A C 1
ATOM 1397 O O . LEU A 1 187 ? 6.010 -7.740 10.540 1.00 90.88 187 LEU A O 1
ATOM 1401 N N . GLN A 1 188 ? 6.335 -9.463 9.131 1.00 91.19 188 GLN A N 1
ATOM 1402 C CA . GLN A 1 188 ? 6.984 -10.323 10.126 1.00 91.19 188 GLN A CA 1
ATOM 1403 C C . GLN A 1 188 ? 8.248 -9.680 10.712 1.00 91.19 188 GLN A C 1
ATOM 1405 O O . GLN A 1 188 ? 8.443 -9.715 11.925 1.00 91.19 188 GLN A O 1
ATOM 1410 N N . ASP A 1 189 ? 9.027 -8.961 9.901 1.00 91.62 189 ASP A N 1
ATOM 1411 C CA . ASP A 1 189 ? 10.215 -8.222 10.364 1.00 91.62 189 ASP A CA 1
ATOM 1412 C C . ASP A 1 189 ? 9.879 -7.067 11.327 1.00 91.62 189 ASP A C 1
ATOM 1414 O O . ASP A 1 189 ? 10.749 -6.545 12.022 1.00 91.62 189 ASP A O 1
ATOM 1418 N N . LYS A 1 190 ? 8.607 -6.655 11.389 1.00 92.75 190 LYS A N 1
ATOM 1419 C CA . LYS A 1 190 ? 8.091 -5.619 12.296 1.00 92.75 190 LYS A CA 1
ATOM 1420 C C . LYS A 1 190 ? 7.287 -6.206 13.461 1.00 92.75 190 LYS A C 1
ATOM 1422 O O . LYS A 1 190 ? 6.633 -5.467 14.192 1.00 92.75 190 LYS A O 1
ATOM 1427 N N . LYS A 1 191 ? 7.320 -7.527 13.662 1.00 95.56 191 LYS A N 1
ATOM 1428 C CA . LYS A 1 191 ? 6.531 -8.224 14.689 1.00 95.56 191 LYS A CA 1
ATOM 1429 C C . LYS A 1 191 ? 6.706 -7.628 16.088 1.00 95.56 191 LYS A C 1
ATOM 1431 O O . LYS A 1 191 ? 5.716 -7.433 16.795 1.00 95.56 191 LYS A O 1
ATOM 1436 N N . GLU A 1 192 ? 7.937 -7.308 16.481 1.00 96.31 192 GLU A N 1
ATOM 1437 C CA . GLU A 1 192 ? 8.232 -6.755 17.811 1.00 96.31 192 GLU A CA 1
ATOM 1438 C C . GLU A 1 192 ? 7.618 -5.365 18.023 1.00 96.31 192 GLU A C 1
ATOM 1440 O O . GLU A 1 192 ? 7.080 -5.099 19.095 1.00 96.31 192 GLU A O 1
ATOM 1445 N N . SER A 1 193 ? 7.623 -4.500 17.002 1.00 95.38 193 SER A N 1
ATOM 1446 C CA . SER A 1 193 ? 7.019 -3.164 17.092 1.00 95.38 193 SER A CA 1
ATOM 1447 C C . SER A 1 193 ? 5.496 -3.180 16.957 1.00 95.38 193 SER A C 1
ATOM 1449 O O . SER A 1 193 ? 4.826 -2.329 17.536 1.00 95.38 193 SER A O 1
ATOM 1451 N N . ILE A 1 194 ? 4.931 -4.161 16.248 1.00 97.06 194 ILE A N 1
ATOM 1452 C CA . ILE A 1 194 ? 3.479 -4.304 16.069 1.00 97.06 194 ILE A CA 1
ATOM 1453 C C . ILE A 1 194 ? 2.802 -4.956 17.284 1.00 97.06 194 ILE A C 1
ATOM 1455 O O . ILE A 1 194 ? 1.661 -4.626 17.606 1.00 97.06 194 ILE A O 1
ATOM 1459 N N . THR A 1 195 ? 3.471 -5.870 17.988 1.00 97.38 195 THR A N 1
ATOM 1460 C CA . THR A 1 195 ? 2.845 -6.625 19.091 1.00 97.38 195 THR A CA 1
ATOM 1461 C C . THR A 1 195 ? 2.201 -5.723 20.166 1.00 97.38 195 THR A C 1
ATOM 1463 O O . THR A 1 195 ? 1.034 -5.962 20.499 1.00 97.38 195 THR A O 1
ATOM 1466 N N . PRO A 1 1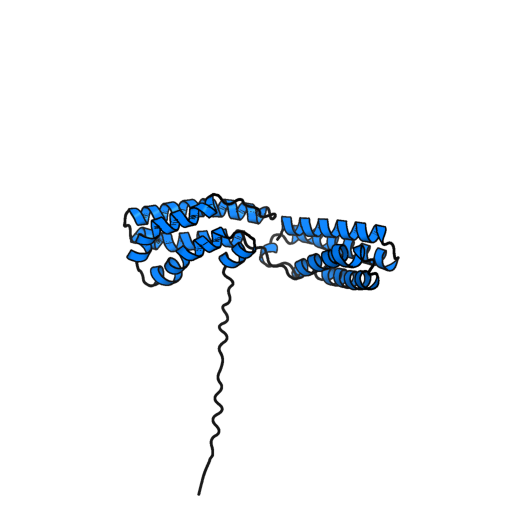96 ? 2.858 -4.647 20.651 1.00 97.69 196 PRO A N 1
ATOM 1467 C CA . PRO A 1 196 ? 2.240 -3.699 21.583 1.00 97.69 196 PRO A CA 1
ATOM 1468 C C . PRO A 1 196 ? 1.026 -2.954 21.002 1.00 97.69 196 PRO A C 1
ATOM 1470 O O . PRO A 1 196 ? 0.083 -2.637 21.727 1.00 97.69 196 PRO A O 1
ATOM 1473 N N . GLU A 1 197 ? 1.002 -2.696 19.690 1.00 98.00 197 GLU A N 1
ATOM 1474 C CA . GLU A 1 197 ? -0.141 -2.061 19.023 1.00 98.00 197 GLU A CA 1
ATOM 1475 C C . GLU A 1 197 ? -1.375 -2.969 19.046 1.00 98.00 197 GLU A C 1
ATOM 1477 O O . GLU A 1 197 ? -2.483 -2.511 19.338 1.00 98.00 197 GLU A O 1
ATOM 1482 N N . PHE A 1 198 ? -1.192 -4.275 18.824 1.00 97.94 198 PHE A N 1
ATOM 1483 C CA . PHE A 1 198 ? -2.280 -5.248 18.951 1.00 97.94 198 PHE A CA 1
ATOM 1484 C C . PHE A 1 198 ? -2.800 -5.341 20.384 1.00 97.94 198 PHE A C 1
ATOM 1486 O O . PHE A 1 198 ? -4.011 -5.416 20.590 1.00 97.94 198 PHE A O 1
ATOM 1493 N N . GLU A 1 199 ? -1.920 -5.295 21.384 1.00 98.00 199 GLU A N 1
ATOM 1494 C CA . GLU A 1 199 ? -2.332 -5.243 22.791 1.00 98.00 199 GLU A CA 1
ATOM 1495 C C . GLU A 1 199 ? -3.189 -4.012 23.091 1.00 98.00 199 GLU A C 1
ATOM 1497 O O . GLU A 1 199 ? -4.268 -4.148 23.674 1.00 98.00 199 GLU A O 1
ATOM 1502 N N . ALA A 1 200 ? -2.765 -2.834 22.629 1.00 98.25 200 ALA A N 1
ATOM 1503 C CA . ALA A 1 200 ? -3.514 -1.595 22.803 1.00 98.25 200 ALA A CA 1
ATOM 1504 C C . ALA A 1 200 ? -4.889 -1.642 22.109 1.00 98.25 200 ALA A C 1
ATOM 1506 O O . ALA A 1 200 ? -5.898 -1.271 22.713 1.00 98.25 200 ALA A O 1
ATOM 1507 N N . ILE A 1 201 ? -4.954 -2.151 20.873 1.00 98.50 201 ILE A N 1
ATOM 1508 C CA . ILE A 1 201 ? -6.208 -2.335 20.123 1.00 98.50 201 ILE A CA 1
ATOM 1509 C C . ILE A 1 201 ? -7.158 -3.282 20.869 1.00 98.50 201 ILE A C 1
ATOM 1511 O O . ILE A 1 201 ? -8.336 -2.965 21.053 1.00 98.50 201 ILE A O 1
ATOM 1515 N N . ARG A 1 202 ? -6.654 -4.427 21.352 1.00 98.44 202 ARG A N 1
ATOM 1516 C CA . ARG A 1 202 ? -7.449 -5.395 22.129 1.00 98.44 202 ARG A CA 1
ATOM 1517 C C . ARG A 1 202 ? -7.964 -4.792 23.432 1.00 98.44 202 ARG A C 1
ATOM 1519 O O . ARG A 1 202 ? -9.130 -4.995 23.773 1.00 98.44 202 ARG A O 1
ATOM 1526 N N . ALA A 1 203 ? -7.128 -4.034 24.140 1.00 98.50 203 ALA A N 1
ATOM 1527 C CA . ALA A 1 203 ? -7.515 -3.361 25.375 1.00 98.50 203 ALA A CA 1
ATOM 1528 C C . ALA A 1 203 ? -8.617 -2.313 25.137 1.00 98.50 203 ALA A C 1
ATOM 1530 O O . ALA A 1 203 ? -9.588 -2.259 25.895 1.00 98.50 203 ALA A O 1
ATOM 1531 N N . LEU A 1 204 ? -8.518 -1.521 24.063 1.00 98.62 204 LEU A N 1
ATOM 1532 C CA . LEU A 1 204 ? -9.553 -0.557 23.677 1.00 98.62 204 LEU A CA 1
ATOM 1533 C C . LEU A 1 204 ? -10.878 -1.240 23.336 1.00 98.62 204 LEU A C 1
ATOM 1535 O O . LEU A 1 204 ? -11.915 -0.845 23.869 1.00 98.62 204 LEU A O 1
ATOM 1539 N N . ALA A 1 205 ? -10.848 -2.305 22.532 1.00 98.62 205 ALA A N 1
ATOM 1540 C CA . ALA A 1 205 ? -12.043 -3.090 22.232 1.00 98.62 205 ALA A CA 1
ATOM 1541 C C . ALA A 1 205 ? -12.682 -3.673 23.511 1.00 98.62 205 ALA A C 1
ATOM 1543 O O . ALA A 1 205 ? -13.903 -3.643 23.665 1.00 98.62 205 ALA A O 1
ATOM 1544 N N . GLY A 1 206 ? -11.871 -4.135 24.471 1.00 98.62 206 GLY A N 1
ATOM 1545 C CA . GLY A 1 206 ? -12.346 -4.577 25.787 1.00 98.62 206 GLY A CA 1
ATOM 1546 C C . GLY A 1 206 ? -13.055 -3.466 26.572 1.00 98.62 206 GLY A C 1
ATOM 1547 O O . GLY A 1 206 ? -14.179 -3.656 27.035 1.00 98.62 206 GLY A O 1
ATOM 1548 N N . ARG A 1 207 ? -12.462 -2.268 26.645 1.00 98.69 207 ARG A N 1
ATOM 1549 C CA . ARG A 1 207 ? -13.083 -1.091 27.286 1.00 98.69 207 ARG A CA 1
ATOM 1550 C C . ARG A 1 207 ? -14.387 -0.677 26.593 1.00 98.69 207 ARG A C 1
ATOM 1552 O O . ARG A 1 207 ? -15.348 -0.285 27.260 1.00 98.69 207 ARG A O 1
ATOM 1559 N N . MET A 1 208 ? -14.454 -0.785 25.264 1.00 98.56 208 MET A N 1
ATOM 1560 C CA . MET A 1 208 ? -15.697 -0.579 24.515 1.00 98.56 208 MET A CA 1
ATOM 1561 C C . MET A 1 208 ? -16.765 -1.597 24.927 1.00 98.56 208 MET A C 1
ATOM 1563 O O . MET A 1 208 ? -17.893 -1.205 25.207 1.00 98.56 208 MET A O 1
ATOM 1567 N N . GLN A 1 209 ? -16.428 -2.883 25.043 1.00 98.62 209 GLN A N 1
ATOM 1568 C CA . GLN A 1 209 ? -17.368 -3.908 25.514 1.00 98.62 209 GLN A CA 1
ATOM 1569 C C . GLN A 1 209 ? -17.901 -3.605 26.918 1.00 98.62 209 GLN A C 1
ATOM 1571 O O . GLN A 1 209 ? -19.107 -3.693 27.156 1.00 98.62 209 GLN A O 1
ATOM 1576 N N . GLU A 1 210 ? -17.022 -3.215 27.842 1.00 98.38 210 GLU A N 1
ATOM 1577 C CA . GLU A 1 210 ? -17.407 -2.877 29.212 1.00 98.38 210 GLU A CA 1
ATOM 1578 C C . GLU A 1 210 ? -18.377 -1.691 29.254 1.00 98.38 210 GLU A C 1
ATOM 1580 O O . GLU A 1 210 ? -19.443 -1.782 29.867 1.00 98.38 210 GLU A O 1
ATOM 1585 N N . THR A 1 211 ? -18.046 -0.592 28.573 1.00 98.00 211 THR A N 1
ATOM 1586 C CA . THR A 1 211 ? -18.908 0.604 28.515 1.00 98.00 211 THR A CA 1
ATOM 1587 C C . THR A 1 211 ? -20.220 0.334 27.779 1.00 98.00 211 THR A C 1
ATOM 1589 O O . THR A 1 211 ? -21.262 0.848 28.187 1.00 98.00 211 THR A O 1
ATOM 1592 N N . CYS A 1 212 ? -20.201 -0.531 26.759 1.00 97.44 212 CYS A N 1
ATOM 1593 C CA . CYS A 1 212 ? -21.399 -0.996 26.067 1.00 97.44 212 CYS A CA 1
ATOM 1594 C C . CYS A 1 212 ? -22.334 -1.745 27.025 1.00 97.44 212 CYS A C 1
ATOM 1596 O O . CYS A 1 212 ? -23.508 -1.399 27.135 1.00 97.44 212 CYS A O 1
ATOM 1598 N N . SER A 1 213 ? -21.800 -2.701 27.797 1.00 96.69 213 SER A N 1
ATOM 1599 C CA . SER A 1 213 ? -22.586 -3.500 28.751 1.00 96.69 213 SER A CA 1
ATOM 1600 C C . SER A 1 213 ? -23.196 -2.673 29.890 1.00 96.69 213 SER A C 1
ATOM 1602 O O . SER A 1 213 ? -24.260 -3.009 30.404 1.00 96.69 213 SER A O 1
ATOM 1604 N N . LYS A 1 214 ? -22.547 -1.561 30.258 1.00 97.56 214 LYS A N 1
ATOM 1605 C CA . LYS A 1 214 ? -23.017 -0.606 31.275 1.00 97.56 214 LYS A CA 1
ATOM 1606 C C . LYS A 1 214 ? -23.915 0.501 30.706 1.00 97.56 214 LYS A C 1
ATOM 1608 O O . LYS A 1 214 ? -24.329 1.384 31.450 1.00 97.56 214 LYS A O 1
ATOM 1613 N N . ASN A 1 215 ? -24.202 0.477 29.402 1.00 95.25 215 ASN A N 1
ATOM 1614 C CA . ASN A 1 215 ? -24.948 1.513 28.684 1.00 95.25 215 ASN A CA 1
ATOM 1615 C C . ASN A 1 215 ? -24.344 2.936 28.800 1.00 95.25 215 ASN A C 1
ATOM 1617 O O . ASN A 1 215 ? -25.049 3.944 28.750 1.00 95.25 215 ASN A O 1
ATOM 1621 N N . GLU A 1 216 ? -23.021 3.049 28.935 1.00 97.06 216 GLU A N 1
ATOM 1622 C CA . GLU A 1 216 ? -22.311 4.329 29.058 1.00 97.06 216 GLU A CA 1
ATOM 1623 C C . GLU A 1 216 ? -21.999 4.933 27.672 1.00 97.06 216 GLU A C 1
ATOM 1625 O O . GLU A 1 216 ? -20.840 5.132 27.307 1.00 97.06 216 GLU A O 1
ATOM 1630 N N . MET A 1 217 ? -23.034 5.224 26.873 1.00 94.25 217 MET A N 1
ATOM 1631 C CA . MET A 1 217 ? -22.898 5.500 25.429 1.00 94.25 217 MET A CA 1
ATOM 1632 C C . MET A 1 217 ? -22.011 6.704 25.064 1.00 94.25 217 MET A C 1
ATOM 1634 O O . MET A 1 217 ? -21.366 6.692 24.018 1.00 94.25 217 MET A O 1
ATOM 1638 N N . VAL A 1 218 ? -21.920 7.722 25.927 1.00 95.62 218 VAL A N 1
ATOM 1639 C CA . VAL A 1 218 ? -21.004 8.862 25.717 1.00 95.62 218 VAL A CA 1
ATOM 1640 C C . VAL A 1 218 ? -19.544 8.409 25.796 1.00 95.62 218 VAL A C 1
ATOM 1642 O O . VAL A 1 218 ? -18.751 8.733 24.914 1.00 95.62 218 VAL A O 1
ATOM 1645 N N . LYS A 1 219 ? -19.195 7.613 26.816 1.00 98.19 219 LYS A N 1
ATOM 1646 C CA . LYS A 1 219 ? -17.846 7.044 26.962 1.00 98.19 219 LYS A CA 1
ATOM 1647 C C . LYS A 1 219 ? -17.557 6.038 25.852 1.00 98.19 219 LYS A C 1
ATOM 1649 O O . LYS A 1 219 ? -16.467 6.049 25.294 1.00 98.19 219 LYS A O 1
ATOM 1654 N N . TYR A 1 220 ? -18.541 5.205 25.512 1.00 98.44 220 TYR A N 1
ATOM 1655 C CA . TYR A 1 220 ? -18.432 4.234 24.426 1.00 98.44 220 TYR A CA 1
ATOM 1656 C C . TYR A 1 220 ? -18.088 4.908 23.093 1.00 98.44 220 TYR A C 1
ATOM 1658 O O . TYR A 1 220 ? -17.179 4.462 22.401 1.00 98.44 220 TYR A O 1
ATOM 1666 N N . LYS A 1 221 ? -18.777 6.005 22.745 1.00 98.19 221 LYS A N 1
ATOM 1667 C CA . LYS A 1 221 ? -18.499 6.754 21.515 1.00 98.19 221 LYS A CA 1
ATOM 1668 C C . LYS A 1 221 ? -17.065 7.290 21.493 1.00 98.19 221 LYS A C 1
ATOM 1670 O O . LYS A 1 221 ? -16.380 7.086 20.499 1.00 98.19 221 LYS A O 1
ATOM 1675 N N . ALA A 1 222 ? -16.608 7.901 22.587 1.00 98.44 222 ALA A N 1
ATOM 1676 C CA . ALA A 1 222 ? -15.236 8.402 22.681 1.00 98.44 222 ALA A CA 1
ATOM 1677 C C . ALA A 1 222 ? -14.198 7.277 22.504 1.00 98.44 222 ALA A C 1
ATOM 1679 O O . ALA A 1 222 ? -13.217 7.451 21.791 1.00 98.44 222 ALA A O 1
ATOM 1680 N N . LEU A 1 223 ? -14.443 6.096 23.084 1.00 98.75 223 LEU A N 1
ATOM 1681 C CA . LEU A 1 223 ? -13.581 4.922 22.899 1.00 98.75 223 LEU A CA 1
ATOM 1682 C C . LEU A 1 223 ? -13.603 4.385 21.462 1.00 98.75 223 LEU A C 1
ATOM 1684 O O . LEU A 1 223 ? -12.577 3.930 20.964 1.00 98.75 223 LEU A O 1
ATOM 1688 N N . ALA A 1 224 ? -14.759 4.418 20.795 1.00 98.50 224 ALA A N 1
ATOM 1689 C CA . ALA A 1 224 ? -14.879 4.011 19.399 1.00 98.50 224 ALA A CA 1
ATOM 1690 C C . ALA A 1 224 ? -14.099 4.956 18.468 1.00 98.50 224 ALA A C 1
ATOM 1692 O O . ALA A 1 224 ? -13.437 4.491 17.542 1.00 98.50 224 ALA A O 1
ATOM 1693 N N . GLU A 1 225 ? -14.143 6.265 18.733 1.00 98.50 225 GLU A N 1
ATOM 1694 C CA . GLU A 1 225 ? -13.348 7.279 18.027 1.00 98.50 225 GLU A CA 1
ATOM 1695 C C . GLU A 1 225 ? -11.844 7.080 18.289 1.00 98.50 225 GLU A C 1
ATOM 1697 O O . GLU A 1 225 ? -11.073 6.986 17.335 1.00 98.50 225 GLU A O 1
ATOM 1702 N N . GLU A 1 226 ? -11.439 6.879 19.549 1.00 98.62 226 GLU A N 1
ATOM 1703 C CA . GLU A 1 226 ? -10.049 6.573 19.935 1.00 98.62 226 GLU A CA 1
ATOM 1704 C C . GLU A 1 226 ? -9.530 5.308 19.227 1.00 98.62 226 GLU A C 1
ATOM 1706 O O . GLU A 1 226 ? -8.435 5.297 18.659 1.00 98.62 226 GLU A O 1
ATOM 1711 N N . LEU A 1 227 ? -10.332 4.238 19.190 1.00 98.56 227 LEU A N 1
ATOM 1712 C CA . LEU A 1 227 ? -9.976 3.021 18.465 1.00 98.56 227 LEU A CA 1
ATOM 1713 C C . LEU A 1 227 ? -9.861 3.272 16.958 1.00 98.56 227 LEU A C 1
ATOM 1715 O O . LEU A 1 227 ? -8.937 2.761 16.326 1.00 98.56 227 LEU A O 1
ATOM 1719 N N . LYS A 1 228 ? -10.769 4.055 16.364 1.00 98.19 228 LYS A N 1
ATOM 1720 C CA . LYS A 1 228 ? -10.706 4.386 14.936 1.00 98.19 228 LYS A CA 1
ATOM 1721 C C . LYS A 1 228 ? -9.425 5.144 14.595 1.00 98.19 228 LYS A C 1
ATOM 1723 O O . LYS A 1 228 ? -8.796 4.837 13.579 1.00 98.19 228 LYS A O 1
ATOM 1728 N N . GLU A 1 229 ? -9.026 6.101 15.425 1.00 97.81 229 GLU A N 1
ATOM 1729 C CA . GLU A 1 229 ? -7.763 6.826 15.272 1.00 97.81 229 GLU A CA 1
ATOM 1730 C C . GLU A 1 229 ? -6.568 5.876 15.368 1.00 97.81 229 GLU A C 1
ATOM 1732 O O . GLU A 1 229 ? -5.714 5.871 14.480 1.00 97.81 229 GLU A O 1
ATOM 1737 N N . LYS A 1 230 ? -6.558 4.998 16.377 1.00 97.88 230 LYS A N 1
ATOM 1738 C CA . LYS A 1 230 ? -5.511 3.992 16.587 1.00 97.88 230 LYS A CA 1
ATOM 1739 C C . LYS A 1 230 ? -5.358 3.050 15.386 1.00 97.88 230 LYS A C 1
ATOM 1741 O O . LYS A 1 230 ? -4.248 2.841 14.903 1.00 97.88 230 LYS A O 1
ATOM 1746 N N . LEU A 1 231 ? -6.464 2.518 14.862 1.00 96.44 231 LEU A N 1
ATOM 1747 C CA . LEU A 1 231 ? -6.447 1.666 13.669 1.00 96.44 231 LEU A CA 1
ATOM 1748 C C . LEU A 1 231 ? -6.013 2.453 12.419 1.00 96.44 231 LEU A C 1
ATOM 1750 O O . LEU A 1 231 ? -5.262 1.953 11.584 1.00 96.44 231 LEU A O 1
ATOM 1754 N N . THR A 1 232 ? -6.429 3.713 12.288 1.00 93.75 232 THR A N 1
ATOM 1755 C CA . THR A 1 232 ? -6.007 4.555 11.158 1.00 93.75 232 THR A CA 1
ATOM 1756 C C . THR A 1 232 ? -4.502 4.826 11.189 1.00 93.75 232 THR A C 1
ATOM 1758 O O . THR A 1 232 ? -3.861 4.761 10.141 1.00 93.75 232 THR A O 1
ATOM 1761 N N . ALA A 1 233 ? -3.936 5.085 12.371 1.00 94.25 233 ALA A N 1
ATOM 1762 C CA . ALA A 1 233 ? -2.499 5.249 12.563 1.00 94.25 233 ALA A CA 1
ATOM 1763 C C . ALA A 1 233 ? -1.741 3.953 12.242 1.00 94.25 233 ALA A C 1
ATOM 1765 O O . ALA A 1 233 ? -0.823 3.973 11.431 1.00 94.25 233 ALA A O 1
ATOM 1766 N N . PHE A 1 234 ? -2.202 2.809 12.762 1.00 94.75 234 PHE A N 1
ATOM 1767 C CA . PHE A 1 234 ? -1.608 1.508 12.446 1.00 94.75 234 PHE A CA 1
ATOM 1768 C C . PHE A 1 234 ? -1.576 1.242 10.935 1.00 94.75 234 PHE A C 1
ATOM 1770 O O . PHE A 1 234 ? -0.540 0.882 10.381 1.00 94.75 234 PHE A O 1
ATOM 1777 N N . SER A 1 235 ? -2.699 1.460 10.244 1.00 91.06 235 SER A N 1
ATOM 1778 C CA . SER A 1 235 ? -2.752 1.319 8.788 1.00 91.06 235 SER A CA 1
ATOM 1779 C C . SER A 1 235 ? -1.763 2.265 8.106 1.00 91.06 235 SER A C 1
ATOM 1781 O O . SER A 1 235 ? -1.046 1.840 7.211 1.00 91.06 235 SER A O 1
ATOM 1783 N N . ALA A 1 236 ? -1.665 3.516 8.557 1.00 88.00 236 ALA A N 1
ATOM 1784 C CA . ALA A 1 236 ? -0.725 4.485 8.006 1.00 88.00 236 ALA A CA 1
ATOM 1785 C C . ALA A 1 236 ? 0.750 4.160 8.285 1.00 88.00 236 ALA A C 1
ATOM 1787 O O . ALA A 1 236 ? 1.597 4.656 7.557 1.00 88.00 236 ALA A O 1
ATOM 1788 N N . ASP A 1 237 ? 1.079 3.343 9.279 1.00 88.88 237 ASP A N 1
ATOM 1789 C CA . ASP A 1 237 ? 2.468 2.9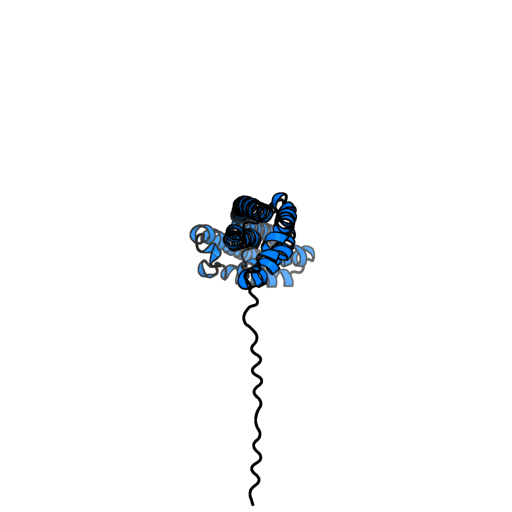87 9.587 1.00 88.88 237 ASP A CA 1
ATOM 1790 C C . ASP A 1 237 ? 2.879 1.642 8.966 1.00 88.88 237 ASP A C 1
ATOM 1792 O O . ASP A 1 237 ? 4.040 1.446 8.575 1.00 88.88 237 ASP A O 1
ATOM 1796 N N . TYR A 1 238 ? 1.926 0.713 8.842 1.00 88.50 238 TYR A N 1
ATOM 1797 C CA . TYR A 1 238 ? 2.210 -0.687 8.529 1.00 88.50 238 TYR A CA 1
ATOM 1798 C C . TYR A 1 238 ? 1.568 -1.205 7.233 1.00 88.50 238 TYR A C 1
ATOM 1800 O O . TYR A 1 238 ? 2.184 -2.054 6.592 1.00 88.50 238 TYR A O 1
ATOM 1808 N N . LEU A 1 239 ? 0.417 -0.685 6.782 1.00 84.50 239 LEU A N 1
ATOM 1809 C CA . LEU A 1 239 ? -0.344 -1.226 5.631 1.00 84.50 239 LEU A CA 1
ATOM 1810 C C . LEU A 1 239 ? -0.302 -0.323 4.389 1.00 84.50 239 LEU A C 1
ATOM 1812 O O . LEU A 1 239 ? -0.210 -0.834 3.248 1.00 84.50 239 LEU A O 1
#

Sequence (239 aa):
MRKLVLLAALLVSATVSAADKQCPSDEAAKAGMSPIAGFHEVIAPLWHAAYPDTNYEAMLKAGPDVEKAFGPIAGMEARMKNVGRKAAFLTNREEFSKLVKRYAAACRAGNKDSVYLLLPQLHDAFEKTASACTPTPYPEFDGLMVTVDLILHSHLPKGNVAGTVGSTETLVAKAKNLTPESLPESLQDKKESITPEFEAIRALAGRMQETCSKNEMVKYKALAEELKEKLTAFSADYL

pLDDT: mean 90.2, std 15.8, range [33.72, 98.75]

Organism: NCBI:txid2072418